Protein AF-A0A9P5XW11-F1 (afdb_monomer)

Sequence (242 aa):
MSNNADHPMTPPPTEGASPSNLKQKRPQEEPKKNSTSGTKKKKARVSKIQQPKKQKRPSDWHLRKVEVPDGAKETKLALELHIRVLWRLSNQNAIPPKVTNDVKAPFARTVAILGLEHWAPDILSTDPDSSYNLLHEHIALTTFEQVSGAFAYSHMGINLSFIHDFSLLRKFYRSFVYAYIYVYMDHTDIICLEYHWHAPCVLMTPPLPLLQIVEFLLADTLHVDRCRVLAGSYRLPDSLRR

Mean predicted aligned error: 16.48 Å

Organism: NCBI:txid64659

Foldseek 3Di:
DDDDDDDDDDDDDDDDDDDDDDDDDDDDDDDDDDDDDDDDDPDDPDDPPPDPDPQDALVNLADDPVLQDPQQVLVLVLLLVLVCVLQVPPDPLRAHDADDVVNVVCCVVCLLPPADPGLGAHLVDSCCPDPRNVVSLVVSLVLSLVCVVVVVSVVSVHDNVCSPVSVSSSSSVSNCSNNPSVVSVVPPPPDDDDDDPDDDDPDDDDPPPPNVSSVVVSVVVSVVVNVVVVVVPDPPPPVPVD

pLDDT: mean 71.3, std 20.38, range [34.5, 97.81]

Radius of gyration: 28.11 Å; Cα contacts (8 Å, |Δi|>4): 130; chains: 1; bounding box: 64×71×100 Å

Structure (mmCIF, N/CA/C/O backbone):
data_AF-A0A9P5XW11-F1
#
_entry.id   AF-A0A9P5XW11-F1
#
loop_
_atom_site.group_PDB
_atom_site.id
_atom_site.type_symbol
_atom_site.label_atom_id
_atom_site.label_alt_id
_atom_site.label_comp_id
_atom_site.label_asym_id
_atom_site.label_entity_id
_atom_site.label_seq_id
_atom_site.pdbx_PDB_ins_code
_atom_site.Cartn_x
_atom_site.Cartn_y
_atom_site.Cartn_z
_atom_site.occupancy
_atom_site.B_iso_or_equiv
_atom_site.auth_seq_id
_atom_site.auth_comp_id
_atom_site.auth_asym_id
_atom_site.auth_atom_id
_atom_site.pdbx_PDB_model_num
ATOM 1 N N . MET A 1 1 ? -5.222 -7.867 67.252 1.00 52.41 1 MET A N 1
ATOM 2 C CA . MET A 1 1 ? -4.200 -6.923 67.751 1.00 52.41 1 MET A CA 1
ATOM 3 C C . MET A 1 1 ? -3.120 -6.796 66.692 1.00 52.41 1 MET A C 1
ATOM 5 O O . MET A 1 1 ? -2.834 -7.794 66.047 1.00 52.41 1 MET A O 1
ATOM 9 N N . SER A 1 2 ? -2.571 -5.589 66.556 1.00 51.00 2 SER A N 1
ATOM 10 C CA . SER A 1 2 ? -1.539 -5.142 65.604 1.00 51.00 2 SER A CA 1
ATOM 11 C C . SER A 1 2 ? -2.063 -4.531 64.303 1.00 51.00 2 SER A C 1
ATOM 13 O O . SER A 1 2 ? -2.276 -5.184 63.287 1.00 51.00 2 SER A O 1
ATOM 15 N N . ASN A 1 3 ? -2.257 -3.219 64.434 1.00 55.59 3 ASN A N 1
ATOM 16 C CA . ASN A 1 3 ? -2.455 -2.199 63.416 1.00 55.59 3 ASN A CA 1
ATOM 17 C C . ASN A 1 3 ? -1.202 -2.060 62.538 1.00 55.59 3 ASN A C 1
ATOM 19 O O . ASN A 1 3 ? -0.094 -2.183 63.057 1.00 55.59 3 ASN A O 1
ATOM 23 N N . ASN A 1 4 ? -1.359 -1.672 61.273 1.00 57.56 4 ASN A N 1
ATOM 24 C CA . ASN A 1 4 ? -0.344 -0.855 60.613 1.00 57.56 4 ASN A CA 1
ATOM 25 C C . ASN A 1 4 ? -1.000 0.166 59.688 1.00 57.56 4 ASN A C 1
ATOM 27 O O . ASN A 1 4 ? -1.963 -0.134 58.988 1.00 57.56 4 ASN A O 1
ATOM 31 N N . ALA A 1 5 ? -0.503 1.388 59.829 1.00 59.78 5 ALA A N 1
ATOM 32 C CA . ALA A 1 5 ? -1.166 2.632 59.510 1.00 59.78 5 ALA A CA 1
ATOM 33 C C . ALA A 1 5 ? -0.912 3.102 58.075 1.00 59.78 5 ALA A C 1
ATOM 35 O O . ALA A 1 5 ? 0.175 2.930 57.523 1.00 59.78 5 ALA A O 1
ATOM 36 N N . ASP A 1 6 ? -1.938 3.762 57.545 1.00 55.62 6 ASP A N 1
ATOM 37 C CA . ASP A 1 6 ? -1.916 4.640 56.385 1.00 55.62 6 ASP A CA 1
ATOM 38 C C . ASP A 1 6 ? -0.907 5.786 56.545 1.00 55.62 6 ASP A C 1
ATOM 40 O O . ASP A 1 6 ? -0.877 6.474 57.567 1.00 55.62 6 ASP A O 1
ATOM 44 N N . HIS A 1 7 ? -0.151 6.061 55.481 1.00 71.38 7 HIS A N 1
ATOM 45 C CA . HIS A 1 7 ? 0.546 7.332 55.293 1.00 71.38 7 HIS A CA 1
ATOM 46 C C . HIS A 1 7 ? 0.063 7.997 53.994 1.00 71.38 7 HIS A C 1
ATOM 48 O O . HIS A 1 7 ? 0.228 7.414 52.920 1.00 71.38 7 HIS A O 1
ATOM 54 N N . PRO A 1 8 ? -0.499 9.219 54.053 1.00 67.25 8 PRO A N 1
ATOM 55 C CA . PRO A 1 8 ? -0.838 9.988 52.865 1.00 67.25 8 PRO A CA 1
ATOM 56 C C . PRO A 1 8 ? 0.397 10.732 52.335 1.00 67.25 8 PRO A C 1
ATOM 58 O O . PRO A 1 8 ? 1.057 11.467 53.068 1.00 67.25 8 PRO A O 1
ATOM 61 N N . MET A 1 9 ? 0.692 10.566 51.044 1.00 72.44 9 MET A N 1
ATOM 62 C CA . MET A 1 9 ? 1.655 11.403 50.322 1.00 72.44 9 MET A CA 1
ATOM 63 C C . MET A 1 9 ? 0.970 12.674 49.813 1.00 72.44 9 MET A C 1
ATOM 65 O O . MET A 1 9 ? 0.054 12.621 48.993 1.00 72.44 9 MET A O 1
ATOM 69 N N . THR A 1 10 ? 1.448 13.821 50.279 1.00 70.75 10 THR A N 1
ATOM 70 C CA . THR A 1 10 ? 1.195 15.140 49.695 1.00 70.75 10 THR A CA 1
ATOM 71 C C . THR A 1 10 ? 2.114 15.379 48.490 1.00 70.75 10 THR A C 1
ATOM 73 O O . THR A 1 10 ? 3.314 15.116 48.581 1.00 70.75 10 THR A O 1
ATOM 76 N N . PRO A 1 11 ? 1.605 15.919 47.367 1.00 78.44 11 PRO A N 1
ATOM 77 C CA . PRO A 1 11 ? 2.452 16.412 46.286 1.00 78.44 11 PRO A CA 1
ATOM 78 C C . PRO A 1 11 ? 2.899 17.876 46.514 1.00 78.44 11 PRO A C 1
ATOM 80 O O . PRO A 1 11 ? 2.166 18.657 47.128 1.00 78.44 11 PRO A O 1
ATOM 83 N N . PRO A 1 12 ? 4.087 18.267 46.009 1.00 72.19 12 PRO A N 1
ATOM 84 C CA . PRO A 1 12 ? 4.623 19.624 46.122 1.00 72.19 12 PRO A CA 1
ATOM 85 C C . PRO A 1 12 ? 3.996 20.603 45.106 1.00 72.19 12 PRO A C 1
ATOM 87 O O . PRO A 1 12 ? 3.556 20.179 44.034 1.00 72.19 12 PRO A O 1
ATOM 90 N N . PRO A 1 13 ? 3.996 21.922 45.391 1.00 65.69 13 PRO A N 1
ATOM 91 C CA . PRO A 1 13 ? 3.578 22.945 44.443 1.00 65.69 13 PRO A CA 1
ATOM 92 C C . PRO A 1 13 ? 4.740 23.295 43.504 1.00 65.69 13 PRO A C 1
ATOM 94 O O . PRO A 1 13 ? 5.883 23.442 43.937 1.00 65.69 13 PRO A O 1
ATOM 97 N N . THR A 1 14 ? 4.469 23.458 42.210 1.00 64.06 14 THR A N 1
ATOM 98 C CA . THR A 1 14 ? 5.432 24.064 41.281 1.00 64.06 14 THR A CA 1
ATOM 99 C C . THR A 1 14 ? 4.768 25.206 40.531 1.00 64.06 14 THR A C 1
ATOM 101 O O . THR A 1 14 ? 3.807 25.033 39.784 1.00 64.06 14 THR A O 1
ATOM 104 N N . GLU A 1 15 ? 5.304 26.384 40.827 1.00 56.38 15 GLU A N 1
ATOM 105 C CA . GLU A 1 15 ? 5.062 27.688 40.232 1.00 56.38 15 GLU A CA 1
ATOM 106 C C . GLU A 1 15 ? 5.496 27.727 38.760 1.00 56.38 15 GLU A C 1
ATOM 108 O O . GLU A 1 15 ? 6.415 27.020 38.348 1.00 56.38 15 GLU A O 1
ATOM 113 N N . GLY A 1 16 ? 4.882 28.608 37.966 1.00 47.97 16 GLY A N 1
ATOM 114 C CA . GLY A 1 16 ? 5.364 28.878 36.611 1.00 47.97 16 GLY A CA 1
ATOM 115 C C . GLY A 1 16 ? 4.401 29.663 35.732 1.00 47.97 16 GLY A C 1
ATOM 116 O O . GLY A 1 16 ? 4.082 29.234 34.628 1.00 47.97 16 GLY A O 1
ATOM 117 N N . ALA A 1 17 ? 3.914 30.805 36.216 1.00 48.41 17 ALA A N 1
ATOM 118 C CA . ALA A 1 17 ? 3.169 31.768 35.414 1.00 48.41 17 ALA A CA 1
ATOM 119 C C . ALA A 1 17 ? 4.127 32.705 34.658 1.00 48.41 17 ALA A C 1
ATOM 121 O O . ALA A 1 17 ? 4.964 33.343 35.294 1.00 48.41 17 ALA A O 1
ATOM 122 N N . SER A 1 18 ? 3.976 32.824 33.329 1.00 53.00 18 SER A N 1
ATOM 123 C CA . SER A 1 18 ? 4.279 34.011 32.489 1.00 53.00 18 SER A CA 1
ATOM 124 C C . SER A 1 18 ? 4.227 33.661 30.986 1.00 53.00 18 SER A C 1
ATOM 126 O O . SER A 1 18 ? 4.406 32.502 30.629 1.00 53.00 18 SER A O 1
ATOM 128 N N . PRO A 1 19 ? 4.114 34.636 30.063 1.00 52.78 19 PRO A N 1
ATOM 129 C CA . PRO A 1 19 ? 3.130 35.705 30.029 1.00 52.78 19 PRO A CA 1
ATOM 130 C C . PRO A 1 19 ? 2.400 35.782 28.669 1.00 52.78 19 PRO A C 1
ATOM 132 O O . PRO A 1 19 ? 2.802 35.238 27.641 1.00 52.78 19 PRO A O 1
ATOM 135 N N . SER A 1 20 ? 1.302 36.528 28.715 1.00 49.41 20 SER A N 1
ATOM 136 C CA . SER A 1 20 ? 0.498 37.087 27.630 1.00 49.41 20 SER A CA 1
ATOM 137 C C . SER A 1 20 ? 1.271 37.461 26.361 1.00 49.41 20 SER A C 1
ATOM 139 O O . SER A 1 20 ? 2.139 38.334 26.403 1.00 49.41 20 SER A O 1
ATOM 141 N N . ASN A 1 21 ? 0.866 36.900 25.216 1.00 43.03 21 ASN A N 1
ATOM 142 C CA . ASN A 1 21 ? 1.295 37.388 23.911 1.00 43.03 21 ASN A CA 1
ATOM 143 C C . ASN A 1 21 ? 0.275 38.343 23.290 1.00 43.03 21 ASN A C 1
ATOM 145 O O . ASN A 1 21 ? -0.941 38.144 23.320 1.00 43.03 21 ASN A O 1
ATOM 149 N N . LEU A 1 22 ? 0.843 39.422 22.772 1.00 50.78 22 LEU A N 1
ATOM 150 C CA . LEU A 1 22 ? 0.200 40.658 22.391 1.00 50.78 22 LEU A CA 1
ATOM 151 C C . LEU A 1 22 ? -0.614 40.525 21.104 1.00 50.78 22 LEU A C 1
ATOM 153 O O . LEU A 1 22 ? -0.158 40.106 20.045 1.00 50.78 22 LEU A O 1
ATOM 157 N N . LYS A 1 23 ? -1.838 41.009 21.246 1.00 49.25 23 LYS A N 1
ATOM 158 C CA . LYS A 1 23 ? -2.795 41.466 20.247 1.00 49.25 23 LYS A CA 1
ATOM 159 C C . LYS A 1 23 ? -2.113 42.388 19.219 1.00 49.25 23 LYS A C 1
ATOM 161 O O . LYS A 1 23 ? -1.910 43.566 19.500 1.00 49.25 23 LYS A O 1
ATOM 166 N N . GLN A 1 24 ? -1.813 41.889 18.017 1.00 54.16 24 GLN A N 1
ATOM 167 C CA . GLN A 1 24 ? -1.502 42.743 16.866 1.00 54.16 24 GLN A CA 1
ATOM 168 C C . GLN A 1 24 ? -2.667 42.773 15.875 1.00 54.16 24 GLN A C 1
ATOM 170 O O . GLN A 1 24 ? -3.084 41.783 15.282 1.00 54.16 24 GLN A O 1
ATOM 175 N N . LYS A 1 25 ? -3.199 43.987 15.773 1.00 50.03 25 LYS A N 1
ATOM 176 C CA . LYS A 1 25 ? -4.335 44.470 15.001 1.00 50.03 25 LYS A CA 1
ATOM 177 C C . LYS A 1 25 ? -3.810 44.849 13.612 1.00 50.03 25 LYS A C 1
ATOM 179 O O . LYS A 1 25 ? -3.015 45.780 13.518 1.00 50.03 25 LYS A O 1
ATOM 184 N N . ARG A 1 26 ? -4.220 44.153 12.545 1.00 46.72 26 ARG A N 1
ATOM 185 C CA . ARG A 1 26 ? -3.942 44.576 11.159 1.00 46.72 26 ARG A CA 1
ATOM 186 C C . ARG A 1 26 ? -5.227 45.148 10.537 1.00 46.72 26 ARG A C 1
ATOM 188 O O . ARG A 1 26 ? -6.240 44.451 10.577 1.00 46.72 26 ARG A O 1
ATOM 195 N N . PRO A 1 27 ? -5.222 46.396 10.028 1.00 57.06 27 PRO A N 1
ATOM 196 C CA . PRO A 1 27 ? -6.410 47.038 9.466 1.00 57.06 27 PRO A CA 1
ATOM 197 C C . PRO A 1 27 ? -6.905 46.385 8.175 1.00 57.06 27 PRO A C 1
ATOM 199 O O . PRO A 1 27 ? -6.111 45.930 7.350 1.00 57.06 27 PRO A O 1
ATOM 202 N N . GLN A 1 28 ? -8.229 46.402 8.021 1.00 55.38 28 GLN A N 1
ATOM 203 C CA . GLN A 1 28 ? -8.928 46.239 6.754 1.00 55.38 28 GLN A CA 1
ATOM 204 C C . GLN A 1 28 ? -8.693 47.458 5.858 1.00 55.38 28 GLN A C 1
ATOM 206 O O . GLN A 1 28 ? -8.776 48.588 6.334 1.00 55.38 28 GLN A O 1
ATOM 211 N N . GLU A 1 29 ? -8.512 47.216 4.562 1.00 53.22 29 GLU A N 1
ATOM 212 C CA . GLU A 1 29 ? -8.909 48.156 3.518 1.00 53.22 29 GLU A CA 1
ATOM 213 C C . GLU A 1 29 ? -9.625 47.408 2.388 1.00 53.22 29 GLU A C 1
ATOM 215 O O . GLU A 1 29 ? -9.350 46.247 2.082 1.00 53.22 29 GLU A O 1
ATOM 220 N N . GLU A 1 30 ? -10.614 48.112 1.861 1.00 60.00 30 GLU A N 1
ATOM 221 C CA . GLU A 1 30 ? -11.782 47.673 1.111 1.00 60.00 30 GLU A CA 1
ATOM 222 C C . GLU A 1 30 ? -11.582 47.785 -0.430 1.00 60.00 30 GLU A C 1
ATOM 224 O O . GLU A 1 30 ? -10.483 48.095 -0.896 1.00 60.00 30 GLU A O 1
ATOM 229 N N . PRO A 1 31 ? -12.596 47.468 -1.267 1.00 54.59 31 PRO A N 1
ATOM 230 C CA . PRO A 1 31 ? -12.413 46.876 -2.588 1.00 54.59 31 PRO A CA 1
ATOM 231 C C . PRO A 1 31 ? -12.345 47.901 -3.726 1.00 54.59 31 PRO A C 1
ATOM 233 O O . PRO A 1 31 ? -13.032 48.921 -3.722 1.00 54.59 31 PRO A O 1
ATOM 236 N N . LYS A 1 32 ? -11.633 47.555 -4.807 1.00 48.06 32 LYS A N 1
ATOM 237 C CA . LYS A 1 32 ? -11.803 48.216 -6.110 1.00 48.06 32 LYS A CA 1
ATOM 238 C C . LYS A 1 32 ? -12.349 47.258 -7.162 1.00 48.06 32 LYS A C 1
ATOM 240 O O . LYS A 1 32 ? -11.667 46.368 -7.663 1.00 48.06 32 LYS A O 1
ATOM 245 N N . LYS A 1 33 ? -13.617 47.515 -7.490 1.00 52.38 33 LYS A N 1
ATOM 246 C CA . LYS A 1 33 ? -14.287 47.182 -8.748 1.00 52.38 33 LYS A CA 1
ATOM 247 C C . LYS A 1 33 ? -13.436 47.679 -9.922 1.00 52.38 33 LYS A C 1
ATOM 249 O O . LYS A 1 33 ? -12.956 48.806 -9.871 1.00 52.38 33 LYS A O 1
ATOM 254 N N . ASN A 1 34 ? -13.340 46.894 -10.992 1.00 42.41 34 ASN A N 1
ATOM 255 C CA . ASN A 1 34 ? -13.594 47.424 -12.329 1.00 42.41 34 ASN A CA 1
ATOM 256 C C . ASN A 1 34 ? -13.886 46.311 -13.336 1.00 42.41 34 ASN A C 1
ATOM 258 O O . ASN A 1 34 ? -13.085 45.424 -13.615 1.00 42.41 34 ASN A O 1
ATOM 262 N N . SER A 1 35 ? -15.102 46.412 -13.856 1.00 49.59 35 SER A N 1
ATOM 263 C CA . SER A 1 35 ? -15.656 45.758 -15.025 1.00 49.59 35 SER A CA 1
ATOM 264 C C . SER A 1 35 ? -14.930 46.196 -16.293 1.00 49.59 35 SER A C 1
ATOM 266 O O . SER A 1 35 ? -14.813 47.393 -16.557 1.00 49.59 35 SER A O 1
ATOM 268 N N . THR A 1 36 ? -14.557 45.251 -17.152 1.00 42.97 36 THR A N 1
ATOM 269 C CA . THR A 1 36 ? -14.445 45.535 -18.586 1.00 42.97 36 THR A CA 1
ATOM 270 C C . THR A 1 36 ? -14.876 44.311 -19.383 1.00 42.97 36 THR A C 1
ATOM 272 O O . THR A 1 36 ? -14.244 43.256 -19.372 1.00 42.97 36 THR A O 1
ATOM 275 N N . SER A 1 37 ? -16.018 44.471 -20.040 1.00 50.59 37 SER A N 1
ATOM 276 C CA . SER A 1 37 ? -16.617 43.583 -21.023 1.00 50.59 37 SER A CA 1
ATOM 277 C C . SER A 1 37 ? -15.734 43.522 -22.273 1.00 50.59 37 SER A C 1
ATOM 279 O O . SER A 1 37 ? -15.664 44.464 -23.054 1.00 50.59 37 SER A O 1
ATOM 281 N N . GLY A 1 38 ? -15.051 42.390 -22.454 1.00 45.16 38 GLY A N 1
ATOM 282 C CA . GLY A 1 38 ? -14.213 42.097 -23.615 1.00 45.16 38 GLY A CA 1
ATOM 283 C C . GLY A 1 38 ? -14.803 40.982 -24.478 1.00 45.16 38 GLY A C 1
ATOM 284 O O . GLY A 1 38 ? -14.933 39.836 -24.057 1.00 45.16 38 GLY A O 1
ATOM 285 N N . THR A 1 39 ? -15.155 41.354 -25.699 1.00 48.44 39 THR A N 1
ATOM 286 C CA . THR A 1 39 ? -15.694 40.602 -26.836 1.00 48.44 39 THR A CA 1
ATOM 287 C C . THR A 1 39 ? -15.166 39.163 -26.988 1.00 48.44 39 THR A C 1
ATOM 289 O O . THR A 1 39 ? -13.973 38.924 -27.185 1.00 48.44 39 THR A O 1
ATOM 292 N N . LYS A 1 40 ? -16.082 38.180 -26.979 1.00 48.22 40 LYS A N 1
ATOM 293 C CA . LYS A 1 40 ? -15.802 36.753 -27.225 1.00 48.22 40 LYS A CA 1
ATOM 294 C C . LYS A 1 40 ? -15.407 36.507 -28.692 1.00 48.22 40 LYS A C 1
ATOM 296 O O . LYS A 1 40 ? -16.261 36.236 -29.532 1.00 48.22 40 LYS A O 1
ATOM 301 N N . LYS A 1 41 ? -14.107 36.519 -29.000 1.00 56.84 41 LYS A N 1
ATOM 302 C CA . LYS A 1 41 ? -13.568 35.864 -30.207 1.00 56.84 41 LYS A CA 1
ATOM 303 C C . LYS A 1 41 ? -13.462 34.357 -29.952 1.00 56.84 41 LYS A C 1
ATOM 305 O O . LYS A 1 41 ? -12.694 33.923 -29.095 1.00 56.84 41 LYS A O 1
ATOM 310 N N . LYS A 1 42 ? -14.229 33.559 -30.705 1.00 56.25 42 LYS A N 1
ATOM 311 C CA . LYS A 1 42 ? -14.103 32.093 -30.779 1.00 56.25 42 LYS A CA 1
ATOM 312 C C . LYS A 1 42 ? -12.714 31.739 -31.332 1.00 56.25 42 LYS A C 1
ATOM 314 O O . LYS A 1 42 ? -12.521 31.699 -32.542 1.00 56.25 42 LYS A O 1
ATOM 319 N N . LYS A 1 43 ? -11.735 31.514 -30.449 1.00 58.75 43 LYS A N 1
ATOM 320 C CA . LYS A 1 43 ? -10.453 30.898 -30.817 1.00 58.75 43 LYS A CA 1
ATOM 321 C C . LYS A 1 43 ? -10.675 29.405 -31.043 1.00 58.75 43 LYS A C 1
ATOM 323 O O . LYS A 1 43 ? -11.191 28.714 -30.164 1.00 58.75 43 LYS A O 1
ATOM 328 N N . ALA A 1 44 ? -10.282 28.939 -32.226 1.00 59.19 44 ALA A N 1
ATOM 329 C CA . ALA A 1 44 ? -10.212 27.530 -32.574 1.00 59.19 44 ALA A CA 1
ATOM 330 C C . ALA A 1 44 ? -9.441 26.758 -31.492 1.00 59.19 44 ALA A C 1
ATOM 332 O O . ALA A 1 44 ? -8.392 27.198 -31.011 1.00 59.19 44 ALA A O 1
ATOM 333 N N . ARG A 1 45 ? -10.014 25.629 -31.075 1.00 62.16 45 ARG A N 1
ATOM 334 C CA . ARG A 1 45 ? -9.528 24.772 -29.995 1.00 62.16 45 ARG A CA 1
ATOM 335 C C . ARG A 1 45 ? -8.293 24.019 -30.492 1.00 62.16 45 ARG A C 1
ATOM 337 O O . ARG A 1 45 ? -8.397 22.881 -30.928 1.00 62.16 45 ARG A O 1
ATOM 344 N N . VAL A 1 46 ? -7.136 24.678 -30.450 1.00 64.19 46 VAL A N 1
ATOM 345 C CA . VAL A 1 46 ? -5.834 24.023 -30.617 1.00 64.19 46 VAL A CA 1
ATOM 346 C C . VAL A 1 46 ? -5.726 22.979 -29.510 1.00 64.19 46 VAL A C 1
ATOM 348 O O . VAL A 1 46 ? -5.754 23.310 -28.321 1.00 64.19 46 VAL A O 1
ATOM 351 N N . SER A 1 47 ? -5.694 21.711 -29.908 1.00 64.50 47 SER A N 1
ATOM 352 C CA . SER A 1 47 ? -5.437 20.568 -29.041 1.00 64.50 47 SER A CA 1
ATOM 353 C C . SER A 1 47 ? -4.146 20.831 -28.272 1.00 64.50 47 SER A C 1
ATOM 355 O O . SER A 1 47 ? -3.066 20.858 -28.859 1.00 64.50 47 SER A O 1
ATOM 357 N N . LYS A 1 48 ? -4.270 21.095 -26.964 1.00 64.62 48 LYS A N 1
ATOM 358 C CA . LYS A 1 48 ? -3.130 21.262 -26.060 1.00 64.62 48 LYS A CA 1
ATOM 359 C C . LYS A 1 48 ? -2.279 19.999 -26.152 1.00 64.62 48 LYS A C 1
ATOM 361 O O . LYS A 1 48 ? -2.668 18.961 -25.624 1.00 64.62 48 LYS A O 1
ATOM 366 N N . ILE A 1 49 ? -1.139 20.110 -26.829 1.00 68.25 49 ILE A N 1
ATOM 367 C CA . ILE A 1 49 ? -0.053 19.137 -26.762 1.00 68.25 49 ILE A CA 1
ATOM 368 C C . ILE A 1 49 ? 0.259 18.981 -25.273 1.00 68.25 49 ILE A C 1
ATOM 370 O O . ILE A 1 49 ? 0.583 19.965 -24.601 1.00 68.25 49 ILE A O 1
ATOM 374 N N . GLN A 1 50 ? 0.027 17.782 -24.735 1.00 69.81 50 GLN A N 1
ATOM 375 C CA . GLN A 1 50 ? 0.272 17.496 -23.328 1.00 69.81 50 GLN A CA 1
ATOM 376 C C . GLN A 1 50 ? 1.767 17.677 -23.090 1.00 69.81 50 GLN A C 1
ATOM 378 O O . GLN A 1 50 ? 2.581 16.916 -23.605 1.00 69.81 50 GLN A O 1
ATOM 383 N N . GLN A 1 51 ? 2.129 18.734 -22.364 1.00 68.19 51 GLN A N 1
ATOM 384 C CA . GLN A 1 51 ? 3.506 18.904 -21.933 1.00 68.19 51 GLN A CA 1
ATOM 385 C C . GLN A 1 51 ? 3.907 17.691 -21.082 1.00 68.19 51 GLN A C 1
ATOM 387 O O . GLN A 1 51 ? 3.074 17.206 -20.305 1.00 68.19 51 GLN A O 1
ATOM 392 N N . PRO A 1 52 ? 5.151 17.200 -21.218 1.00 69.94 52 PRO A N 1
ATOM 393 C CA . PRO A 1 52 ? 5.634 16.081 -20.423 1.00 69.94 52 PRO A CA 1
ATOM 394 C C . PRO A 1 52 ? 5.456 16.413 -18.938 1.00 69.94 52 PRO A C 1
ATOM 396 O O . PRO A 1 52 ? 5.890 17.468 -18.465 1.00 69.94 52 PRO A O 1
ATOM 399 N N . LYS A 1 53 ? 4.744 15.544 -18.211 1.00 75.50 53 LYS A N 1
ATOM 400 C CA . LYS A 1 53 ? 4.520 15.712 -16.772 1.00 75.50 53 LYS A CA 1
ATOM 401 C C . LYS A 1 53 ? 5.887 15.733 -16.087 1.00 75.50 53 LYS A C 1
ATOM 403 O O . LYS A 1 53 ? 6.688 14.825 -16.287 1.00 75.50 53 LYS A O 1
ATOM 408 N N . LYS A 1 54 ? 6.162 16.776 -15.298 1.00 76.62 54 LYS A N 1
ATOM 409 C CA . LYS A 1 54 ? 7.383 16.840 -14.483 1.00 76.62 54 LYS A CA 1
ATOM 410 C C . LYS A 1 54 ? 7.408 15.637 -13.536 1.00 76.62 54 LYS A C 1
ATOM 412 O O . LYS A 1 54 ? 6.380 15.322 -12.936 1.00 76.62 54 LYS A O 1
ATOM 417 N N . GLN A 1 55 ? 8.567 14.996 -13.409 1.00 79.69 55 GLN A N 1
ATOM 418 C CA . GLN A 1 55 ? 8.775 13.896 -12.469 1.00 79.69 55 GLN A CA 1
ATOM 419 C C . GLN A 1 55 ? 8.487 14.385 -11.042 1.00 79.69 55 GLN A C 1
ATOM 421 O O . GLN A 1 55 ? 8.994 15.432 -10.630 1.00 79.69 55 GLN A O 1
ATOM 426 N N . LYS A 1 56 ? 7.635 13.655 -10.313 1.00 84.50 56 LYS A N 1
ATOM 427 C CA . LYS A 1 56 ? 7.310 13.954 -8.911 1.00 84.50 56 LYS A CA 1
ATOM 428 C C . LYS A 1 56 ? 8.514 13.625 -8.032 1.00 84.50 56 LYS A C 1
ATOM 430 O O . LYS A 1 56 ? 9.156 12.596 -8.233 1.00 84.50 56 LYS A O 1
ATOM 435 N N . ARG A 1 57 ? 8.812 14.484 -7.062 1.00 85.38 57 ARG A N 1
ATOM 436 C CA . ARG A 1 57 ? 9.872 14.253 -6.071 1.00 85.38 57 ARG A CA 1
ATOM 437 C C . ARG A 1 57 ? 9.326 13.425 -4.901 1.00 85.38 57 ARG A C 1
ATOM 439 O O . ARG A 1 57 ? 8.141 13.543 -4.597 1.00 85.38 57 ARG A O 1
ATOM 446 N N . PRO A 1 58 ? 10.164 12.668 -4.172 1.00 83.00 58 PRO A N 1
ATOM 447 C CA . PRO A 1 58 ? 9.741 11.970 -2.949 1.00 83.00 58 PRO A CA 1
ATOM 448 C C . PRO A 1 58 ? 9.085 12.901 -1.912 1.00 83.00 58 PRO A C 1
ATOM 450 O O . PRO A 1 58 ? 8.133 12.529 -1.226 1.00 83.00 58 PRO A O 1
ATOM 453 N N . SER A 1 59 ? 9.534 14.159 -1.841 1.00 86.00 59 SER A N 1
ATOM 454 C CA . SER A 1 59 ? 8.928 15.207 -1.008 1.00 86.00 59 SER A CA 1
ATOM 455 C C . SER A 1 59 ? 7.448 15.451 -1.314 1.00 86.00 59 SER A C 1
ATOM 457 O O . SER A 1 59 ? 6.683 15.746 -0.402 1.00 86.00 59 SER A O 1
ATOM 459 N N . ASP A 1 60 ? 7.032 15.289 -2.572 1.00 89.69 60 ASP A N 1
ATOM 460 C CA . ASP A 1 60 ? 5.664 15.573 -3.027 1.00 89.69 60 ASP A CA 1
ATOM 461 C C . ASP A 1 60 ? 4.653 14.541 -2.505 1.00 89.69 60 ASP A C 1
ATOM 463 O O . ASP A 1 60 ? 3.445 14.771 -2.549 1.00 89.69 60 ASP A O 1
ATOM 467 N N . TRP A 1 61 ? 5.148 13.408 -2.001 1.00 90.38 61 TRP A N 1
ATOM 468 C CA . TRP A 1 61 ? 4.348 12.329 -1.428 1.00 90.38 61 TRP A CA 1
ATOM 469 C C . TRP A 1 61 ? 4.243 12.394 0.098 1.00 90.38 61 TRP A C 1
ATOM 471 O O . TRP A 1 61 ? 3.503 11.608 0.688 1.00 90.38 61 TRP A O 1
ATOM 481 N N . HIS A 1 62 ? 4.952 13.312 0.759 1.00 91.81 62 HIS A N 1
ATOM 482 C CA . HIS A 1 62 ? 4.871 13.451 2.210 1.00 91.81 62 HIS A CA 1
ATOM 483 C C . HIS A 1 62 ? 3.517 14.023 2.627 1.00 91.81 62 HIS A C 1
ATOM 485 O O . HIS A 1 62 ? 3.146 15.136 2.254 1.00 91.81 62 HIS A O 1
ATOM 491 N N . LEU A 1 63 ? 2.803 13.273 3.462 1.00 93.19 63 LEU A N 1
ATOM 492 C CA . LEU A 1 63 ? 1.581 13.755 4.089 1.00 93.19 63 LEU A CA 1
ATOM 493 C C . LEU A 1 63 ? 1.874 14.849 5.108 1.00 93.19 63 LEU A C 1
ATOM 495 O O . LEU A 1 63 ? 2.719 14.695 5.995 1.00 93.19 63 LEU A O 1
ATOM 499 N N . ARG A 1 64 ? 1.114 15.940 5.030 1.00 92.12 64 ARG A N 1
ATOM 500 C CA . ARG A 1 64 ? 1.146 16.982 6.060 1.00 92.12 64 ARG A CA 1
ATOM 501 C C . ARG A 1 64 ? 0.379 16.505 7.289 1.00 92.12 64 ARG A C 1
ATOM 503 O O . ARG A 1 64 ? -0.609 15.788 7.171 1.00 92.12 64 ARG A O 1
ATOM 510 N N . LYS A 1 65 ? 0.779 16.963 8.481 1.00 90.38 65 LYS A N 1
ATOM 511 C CA . LYS A 1 65 ? 0.095 16.599 9.740 1.00 90.38 65 LYS A CA 1
ATOM 512 C C . LYS A 1 65 ? -1.408 16.901 9.705 1.00 90.38 65 LYS A C 1
ATOM 514 O O . LYS A 1 65 ? -2.190 16.108 10.196 1.00 90.38 65 LYS A O 1
ATOM 519 N N . VAL A 1 66 ? -1.797 18.003 9.060 1.00 94.19 66 VAL A N 1
ATOM 520 C CA . VAL A 1 66 ? -3.201 18.431 8.909 1.00 94.19 66 VAL A CA 1
ATOM 521 C C . VAL A 1 66 ? -4.019 17.577 7.932 1.00 94.19 66 VAL A C 1
ATOM 523 O O . VAL A 1 66 ? -5.232 17.721 7.866 1.00 94.19 66 VAL A O 1
ATOM 526 N N . GLU A 1 67 ? -3.370 16.730 7.130 1.00 93.31 67 GLU A N 1
ATOM 527 C CA . GLU A 1 67 ? -4.039 15.866 6.148 1.00 93.31 67 GLU A CA 1
ATOM 528 C C . GLU A 1 67 ? -4.383 14.488 6.713 1.00 93.31 67 GLU A C 1
ATOM 530 O O . GLU A 1 67 ? -5.096 13.734 6.052 1.00 93.31 67 GLU A O 1
ATOM 535 N N . VAL A 1 68 ? -3.872 14.154 7.902 1.00 96.12 68 VAL A N 1
ATOM 536 C CA . VAL A 1 68 ? -4.197 12.921 8.620 1.00 96.12 68 VAL A CA 1
ATOM 537 C C . VAL A 1 68 ? -5.303 13.255 9.624 1.00 96.12 68 VAL A C 1
ATOM 539 O O . VAL A 1 68 ? -5.027 13.995 10.567 1.00 96.12 68 VAL A O 1
ATOM 542 N N . PRO A 1 69 ? -6.539 12.759 9.435 1.00 97.31 69 PRO A N 1
ATOM 543 C CA . PRO A 1 69 ? -7.620 12.990 10.385 1.00 97.31 69 PRO A CA 1
ATOM 544 C C . PRO A 1 69 ? -7.287 12.447 11.777 1.00 97.31 69 PRO A C 1
ATOM 546 O O . PRO A 1 69 ? -6.581 11.439 11.912 1.00 97.31 69 PRO A O 1
ATOM 549 N N . ASP A 1 70 ? -7.846 13.078 12.808 1.00 95.31 70 ASP A N 1
ATOM 550 C CA . ASP A 1 70 ? -7.743 12.572 14.174 1.00 95.31 70 ASP A CA 1
ATOM 551 C C . ASP A 1 70 ? -8.353 11.162 14.262 1.00 95.31 70 ASP A C 1
ATOM 553 O O . ASP A 1 70 ? -9.419 10.882 13.711 1.00 95.31 70 ASP A O 1
ATOM 557 N N . GLY A 1 71 ? -7.637 10.242 14.913 1.00 95.12 71 GLY A N 1
ATOM 558 C CA . GLY A 1 71 ? -8.016 8.826 15.007 1.00 95.12 71 GLY A CA 1
ATOM 559 C C . GLY A 1 71 ? -7.726 7.977 13.761 1.00 95.12 71 GLY A C 1
ATOM 560 O O . GLY A 1 71 ? -8.013 6.783 13.768 1.00 95.12 71 GLY A O 1
ATOM 561 N N . ALA A 1 72 ? -7.156 8.545 12.689 1.00 97.19 72 ALA A N 1
ATOM 562 C CA . ALA A 1 72 ? -6.711 7.775 11.518 1.00 97.19 72 ALA A CA 1
ATOM 563 C C . ALA A 1 72 ? -5.252 7.293 11.631 1.00 97.19 72 ALA A C 1
ATOM 565 O O . ALA A 1 72 ? -4.749 6.606 10.739 1.00 97.19 72 ALA A O 1
ATOM 566 N N . LYS A 1 73 ? -4.548 7.667 12.707 1.00 96.62 73 LYS A N 1
ATOM 567 C CA . LYS A 1 73 ? -3.126 7.362 12.909 1.00 96.62 73 LYS A CA 1
ATOM 568 C C . LYS A 1 73 ? -2.888 5.857 13.030 1.00 96.62 73 LYS A C 1
ATOM 570 O O . LYS A 1 73 ? -1.981 5.330 12.393 1.00 96.62 73 LYS A O 1
ATOM 575 N N . GLU A 1 74 ? -3.719 5.172 13.799 1.00 97.62 74 GLU A N 1
ATOM 576 C CA . GLU A 1 74 ? -3.670 3.729 14.019 1.00 97.62 74 GLU A CA 1
ATOM 577 C C . GLU A 1 74 ? -3.986 2.984 12.716 1.00 97.62 74 GLU A C 1
ATOM 579 O O . GLU A 1 74 ? -3.261 2.065 12.339 1.00 97.62 74 GLU A O 1
ATOM 584 N N . THR A 1 75 ? -4.990 3.445 11.960 1.00 97.62 75 THR A N 1
ATOM 585 C CA . THR A 1 75 ? -5.325 2.916 10.625 1.00 97.62 75 THR A CA 1
ATOM 586 C C . THR A 1 75 ? -4.158 3.083 9.649 1.00 97.62 75 THR A C 1
ATOM 588 O O . THR A 1 75 ? -3.834 2.153 8.911 1.00 97.62 75 THR A O 1
ATOM 591 N N . LYS A 1 76 ? -3.480 4.239 9.664 1.00 97.25 76 LYS A N 1
ATOM 592 C CA . LYS A 1 76 ? -2.276 4.468 8.856 1.00 97.25 76 LYS A CA 1
ATOM 593 C C . LYS A 1 76 ? -1.177 3.463 9.210 1.00 97.25 76 LYS A C 1
ATOM 595 O O . LYS A 1 76 ? -0.644 2.825 8.310 1.00 97.25 76 LYS A O 1
ATOM 600 N N . LEU A 1 77 ? -0.863 3.299 10.496 1.00 95.88 77 LEU A N 1
ATOM 601 C CA . LEU A 1 77 ? 0.163 2.351 10.952 1.00 95.88 77 LEU A CA 1
ATOM 602 C C . LEU A 1 77 ? -0.182 0.904 10.575 1.00 95.88 77 LEU A C 1
ATOM 604 O O . LEU A 1 77 ? 0.698 0.152 10.160 1.00 95.88 77 LEU A O 1
ATOM 608 N N . ALA A 1 78 ? -1.456 0.520 10.676 1.00 97.31 78 ALA A N 1
ATOM 609 C CA . ALA A 1 78 ? -1.914 -0.802 10.263 1.00 97.31 78 ALA A CA 1
ATOM 610 C C . ALA A 1 78 ? -1.760 -1.022 8.752 1.00 97.31 78 ALA A C 1
ATOM 612 O O . ALA A 1 78 ? -1.314 -2.091 8.339 1.00 97.31 78 ALA A O 1
ATOM 613 N N . LEU A 1 79 ? -2.054 -0.012 7.926 1.00 97.44 79 LEU A N 1
ATOM 614 C CA . LEU A 1 79 ? -1.825 -0.091 6.482 1.00 97.44 79 LEU A CA 1
ATOM 615 C C . LEU A 1 79 ? -0.328 -0.205 6.154 1.00 97.44 79 LEU A C 1
ATOM 617 O O . LEU A 1 79 ? 0.052 -1.007 5.305 1.00 97.44 79 LEU A O 1
ATOM 621 N N . GLU A 1 80 ? 0.537 0.553 6.831 1.00 95.44 80 GLU A N 1
ATOM 622 C CA . GLU A 1 80 ? 1.994 0.450 6.652 1.00 95.44 80 GLU A CA 1
ATOM 623 C C . GLU A 1 80 ? 2.510 -0.952 7.013 1.00 95.44 80 GLU A C 1
ATOM 625 O O . GLU A 1 80 ? 3.305 -1.533 6.269 1.00 95.44 80 GLU A O 1
ATOM 630 N N . LEU A 1 81 ? 2.020 -1.531 8.115 1.00 93.94 81 LEU A N 1
ATOM 631 C CA . LEU A 1 81 ? 2.307 -2.915 8.494 1.00 93.94 81 LEU A CA 1
ATOM 632 C C . LEU A 1 81 ? 1.804 -3.901 7.430 1.00 93.94 81 LEU A C 1
ATOM 634 O O . LEU A 1 81 ? 2.546 -4.798 7.036 1.00 93.94 81 LEU A O 1
ATOM 638 N N . HIS A 1 82 ? 0.581 -3.718 6.930 1.00 94.62 82 HIS A N 1
ATOM 639 C CA . HIS A 1 82 ? -0.002 -4.560 5.885 1.00 94.62 82 HIS A CA 1
ATOM 640 C C . HIS A 1 82 ? 0.851 -4.563 4.611 1.00 94.62 82 HIS A C 1
ATOM 642 O O . HIS A 1 82 ? 1.177 -5.626 4.088 1.00 94.62 82 HIS A O 1
ATOM 648 N N . ILE A 1 83 ? 1.295 -3.389 4.155 1.00 93.75 83 ILE A N 1
ATOM 649 C CA . ILE A 1 83 ? 2.167 -3.258 2.980 1.00 93.75 83 ILE A CA 1
ATOM 650 C C . ILE A 1 83 ? 3.496 -3.999 3.193 1.00 93.75 83 ILE A C 1
ATOM 652 O O . ILE A 1 83 ? 3.977 -4.670 2.282 1.00 93.75 83 ILE A O 1
ATOM 656 N N . ARG A 1 84 ? 4.083 -3.938 4.396 1.00 90.25 84 ARG A N 1
ATOM 657 C CA . ARG A 1 84 ? 5.308 -4.698 4.714 1.00 90.25 84 ARG A CA 1
ATOM 658 C C . ARG A 1 84 ? 5.087 -6.207 4.659 1.00 90.25 84 ARG A C 1
ATOM 660 O O . ARG A 1 84 ? 5.951 -6.918 4.152 1.00 90.25 84 ARG A O 1
ATOM 667 N N . VAL A 1 85 ? 3.937 -6.681 5.141 1.00 89.62 85 VAL A N 1
ATOM 668 C CA . VAL A 1 85 ? 3.551 -8.098 5.065 1.00 89.62 85 VAL A CA 1
ATOM 669 C C . VAL A 1 85 ? 3.389 -8.539 3.610 1.00 89.62 85 VAL A C 1
ATOM 671 O O . VAL A 1 85 ? 3.942 -9.572 3.240 1.00 89.62 85 VAL A O 1
ATOM 674 N N . LEU A 1 86 ? 2.720 -7.742 2.767 1.00 88.81 86 LEU A N 1
ATOM 675 C CA . LEU A 1 86 ? 2.592 -8.025 1.328 1.00 88.81 86 LEU A CA 1
ATOM 676 C C . LEU A 1 86 ? 3.954 -8.124 0.639 1.00 88.81 86 LEU A C 1
ATOM 678 O O . LEU A 1 86 ? 4.165 -8.978 -0.218 1.00 88.81 86 LEU A O 1
ATOM 682 N N . TRP A 1 87 ? 4.899 -7.290 1.063 1.00 87.00 87 TRP A N 1
ATOM 683 C CA . TRP A 1 87 ? 6.267 -7.296 0.557 1.00 87.00 87 TRP A CA 1
ATOM 684 C C . TRP A 1 87 ? 7.152 -8.383 1.196 1.00 87.00 87 TRP A C 1
ATOM 686 O O . TRP A 1 87 ? 8.324 -8.515 0.852 1.00 87.00 87 TRP A O 1
ATOM 696 N N . ARG A 1 88 ? 6.615 -9.180 2.131 1.00 86.94 88 ARG A N 1
ATOM 697 C CA . ARG A 1 88 ? 7.348 -10.204 2.898 1.00 86.94 88 ARG A CA 1
ATOM 698 C C . ARG A 1 88 ? 8.601 -9.654 3.597 1.00 86.94 88 ARG A C 1
ATOM 700 O O . ARG A 1 88 ? 9.598 -10.356 3.758 1.00 86.94 88 ARG A O 1
ATOM 707 N N . LEU A 1 89 ? 8.555 -8.395 4.031 1.00 83.50 89 LEU A N 1
ATOM 708 C CA . LEU A 1 89 ? 9.655 -7.749 4.743 1.00 83.50 89 LEU A CA 1
ATOM 709 C C . LEU A 1 89 ? 9.615 -8.165 6.216 1.00 83.50 89 LEU A C 1
ATOM 711 O O . LEU A 1 89 ? 8.785 -7.687 6.986 1.00 83.50 89 LEU A O 1
ATOM 715 N N . SER A 1 90 ? 10.520 -9.064 6.606 1.00 77.56 90 SER A N 1
ATOM 716 C CA . SER A 1 90 ? 10.602 -9.605 7.971 1.00 77.56 90 SER A CA 1
ATOM 717 C C . SER A 1 90 ? 11.037 -8.574 9.016 1.00 77.56 90 SER A C 1
ATOM 719 O O . SER A 1 90 ? 10.701 -8.713 10.188 1.00 77.56 90 SER A O 1
ATOM 721 N N . ASN A 1 91 ? 11.752 -7.524 8.599 1.00 79.25 91 ASN A N 1
ATOM 722 C CA . ASN A 1 91 ? 12.301 -6.496 9.480 1.00 79.25 91 ASN A CA 1
ATOM 723 C C . ASN A 1 91 ? 11.893 -5.092 9.022 1.00 79.25 91 ASN A C 1
ATOM 725 O O . ASN A 1 91 ? 11.742 -4.832 7.831 1.00 79.25 91 ASN A O 1
ATOM 729 N N . GLN A 1 92 ? 11.804 -4.146 9.963 1.00 75.44 92 GLN A N 1
ATOM 730 C CA . GLN A 1 92 ? 11.462 -2.744 9.675 1.00 75.44 92 GLN A CA 1
ATOM 731 C C . GLN A 1 92 ? 12.428 -2.053 8.704 1.00 75.44 92 GLN A C 1
ATOM 733 O O . GLN A 1 92 ? 12.020 -1.137 7.995 1.00 75.44 92 GLN A O 1
ATOM 738 N N . ASN A 1 93 ? 13.681 -2.505 8.680 1.00 76.31 93 ASN A N 1
ATOM 739 C CA . ASN A 1 93 ? 14.738 -1.963 7.831 1.00 76.31 93 ASN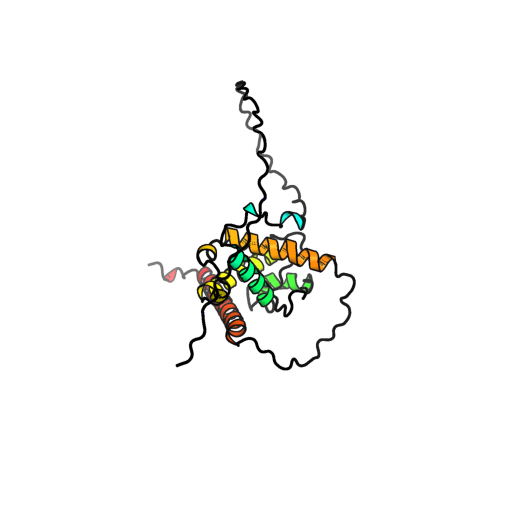 A CA 1
ATOM 740 C C . ASN A 1 93 ? 14.969 -2.805 6.570 1.00 76.31 93 ASN A C 1
ATOM 742 O O . ASN A 1 93 ? 15.906 -2.526 5.828 1.00 76.31 93 ASN A O 1
ATOM 746 N N . ALA A 1 94 ? 14.182 -3.864 6.352 1.00 78.50 94 ALA A N 1
ATOM 747 C CA . ALA A 1 94 ? 14.312 -4.664 5.147 1.00 78.50 94 ALA A CA 1
ATOM 748 C C . ALA A 1 94 ? 13.887 -3.819 3.943 1.00 78.50 94 ALA A C 1
ATOM 750 O O . ALA A 1 94 ? 12.868 -3.125 3.977 1.00 78.50 94 ALA A O 1
ATOM 751 N N . ILE A 1 95 ? 14.697 -3.876 2.893 1.00 77.75 95 ILE A N 1
ATOM 752 C CA . ILE A 1 95 ? 14.525 -3.041 1.715 1.00 77.75 95 ILE A CA 1
ATOM 753 C C . ILE A 1 95 ? 13.992 -3.909 0.577 1.00 77.75 95 ILE A C 1
ATOM 755 O O . ILE A 1 95 ? 14.530 -4.990 0.328 1.00 77.75 95 ILE A O 1
ATOM 759 N N . PRO A 1 96 ? 12.944 -3.456 -0.119 1.00 81.75 96 PRO A N 1
ATOM 760 C CA . PRO A 1 96 ? 12.476 -4.102 -1.328 1.00 81.75 96 PRO A CA 1
ATOM 761 C C . PRO A 1 96 ? 13.543 -4.364 -2.393 1.00 81.75 96 PRO A C 1
ATOM 763 O O . PRO A 1 96 ? 14.358 -3.483 -2.667 1.00 81.75 96 PRO A O 1
ATOM 766 N N . PRO A 1 97 ? 13.495 -5.509 -3.094 1.00 81.19 97 PRO A N 1
ATOM 767 C CA . PRO A 1 97 ? 14.280 -5.687 -4.305 1.00 81.19 97 PRO A CA 1
ATOM 768 C C . PRO A 1 97 ? 13.791 -4.743 -5.415 1.00 81.19 97 PRO A C 1
ATOM 770 O O . PRO A 1 97 ? 12.591 -4.500 -5.578 1.00 81.19 97 PRO A O 1
ATOM 773 N N . LYS A 1 98 ? 14.728 -4.232 -6.220 1.00 84.31 98 LYS A N 1
ATOM 774 C CA . LYS A 1 98 ? 14.426 -3.382 -7.377 1.00 84.31 98 LYS A CA 1
ATOM 775 C C . LYS A 1 98 ? 13.709 -4.181 -8.468 1.00 84.31 98 LYS A C 1
ATOM 777 O O . LYS A 1 98 ? 14.189 -5.224 -8.902 1.00 84.31 98 LYS A O 1
ATOM 782 N N . VAL A 1 99 ? 12.598 -3.644 -8.969 1.00 85.12 99 VAL A N 1
ATOM 783 C CA . VAL A 1 99 ? 11.828 -4.260 -10.059 1.00 85.12 99 VAL A CA 1
ATOM 784 C C . VAL A 1 99 ? 12.542 -4.042 -11.399 1.00 85.12 99 VAL A C 1
ATOM 786 O O . VAL A 1 99 ? 12.685 -2.905 -11.860 1.00 85.12 99 VAL A O 1
ATOM 789 N N . THR A 1 100 ? 12.976 -5.124 -12.047 1.00 84.19 100 THR A N 1
ATOM 790 C CA . THR A 1 100 ? 13.601 -5.088 -13.381 1.00 84.19 100 THR A CA 1
ATOM 791 C C . THR A 1 100 ? 12.548 -5.002 -14.493 1.00 84.19 100 THR A C 1
ATOM 793 O O . THR A 1 100 ? 11.377 -5.334 -14.301 1.00 84.19 100 THR A O 1
ATOM 796 N N . ASN A 1 101 ? 12.941 -4.540 -15.685 1.00 81.06 101 ASN A N 1
ATOM 797 C CA . ASN A 1 101 ? 12.011 -4.422 -16.818 1.00 81.06 101 ASN A CA 1
ATOM 798 C C . ASN A 1 101 ? 11.500 -5.784 -17.314 1.00 81.06 101 ASN A C 1
ATOM 800 O O . ASN A 1 101 ? 10.370 -5.864 -17.797 1.00 81.06 101 ASN A O 1
ATOM 804 N N . ASP A 1 102 ? 12.282 -6.847 -17.120 1.00 79.69 102 ASP A N 1
ATOM 805 C CA . ASP A 1 102 ? 11.909 -8.217 -17.486 1.00 79.69 102 ASP A CA 1
ATOM 806 C C . ASP A 1 102 ? 10.719 -8.736 -16.674 1.00 79.69 102 ASP A C 1
ATOM 808 O O . ASP A 1 102 ? 9.974 -9.578 -17.159 1.00 79.69 102 ASP A O 1
ATOM 812 N N . VAL A 1 103 ? 10.492 -8.198 -15.469 1.00 75.25 103 VAL A N 1
ATOM 813 C CA . VAL A 1 103 ? 9.310 -8.500 -14.644 1.00 75.25 103 VAL A CA 1
ATOM 814 C C . VAL A 1 103 ? 8.103 -7.665 -15.085 1.00 75.25 103 VAL A C 1
ATOM 816 O O . VAL A 1 103 ? 6.968 -8.143 -15.080 1.00 75.25 103 VAL 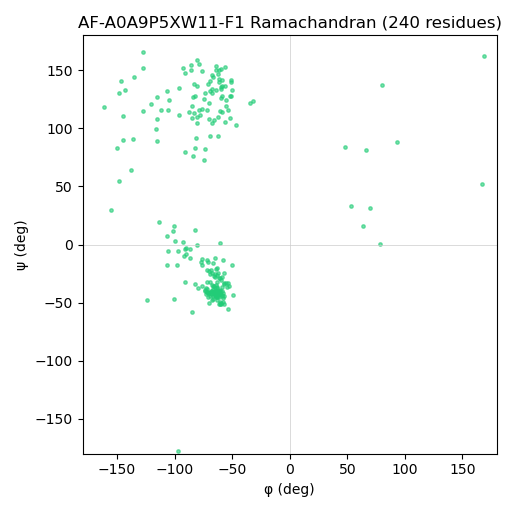A O 1
ATOM 819 N N . LYS A 1 104 ? 8.330 -6.423 -15.531 1.00 74.94 104 LYS A N 1
ATOM 820 C CA . LYS A 1 104 ? 7.265 -5.496 -15.956 1.00 74.94 104 LYS A CA 1
ATOM 821 C C . LYS A 1 104 ? 6.640 -5.886 -17.297 1.00 74.94 104 LYS A C 1
ATOM 823 O O . LYS A 1 104 ? 5.435 -5.731 -17.472 1.00 74.94 104 LYS A O 1
ATOM 828 N N . ALA A 1 105 ? 7.434 -6.382 -18.246 1.00 68.88 105 ALA A N 1
ATOM 829 C CA . ALA A 1 105 ? 6.970 -6.735 -19.591 1.00 68.88 105 ALA A CA 1
ATOM 830 C C . ALA A 1 105 ? 5.926 -7.881 -19.628 1.00 68.88 105 ALA A C 1
ATOM 832 O O . ALA A 1 105 ? 4.884 -7.708 -20.268 1.00 68.88 105 ALA A O 1
ATOM 833 N N . PRO A 1 106 ? 6.123 -9.026 -18.943 1.00 65.00 106 PRO A N 1
ATOM 834 C CA . PRO A 1 106 ? 5.129 -10.096 -18.891 1.00 65.00 106 PRO A CA 1
ATOM 835 C C . PRO A 1 106 ? 3.961 -9.773 -17.955 1.00 65.00 106 PRO A C 1
ATOM 837 O O . PRO A 1 106 ? 2.901 -10.374 -18.104 1.00 65.00 106 PRO A O 1
ATOM 840 N N . PHE A 1 107 ? 4.101 -8.802 -17.047 1.00 64.69 107 PHE A N 1
ATOM 841 C CA . PHE A 1 107 ? 3.081 -8.437 -16.060 1.00 64.69 107 PHE A CA 1
ATOM 842 C C . PHE A 1 107 ? 1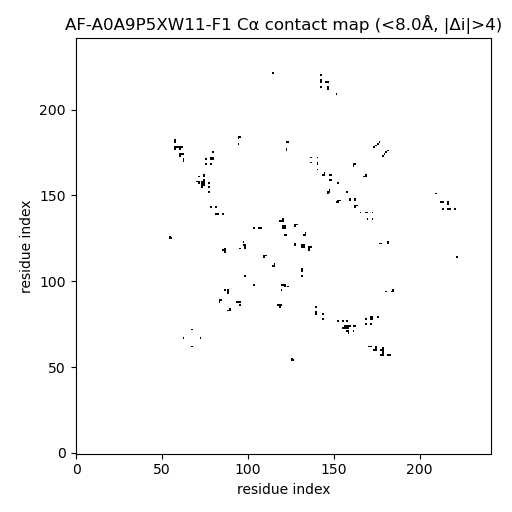.688 -8.223 -16.662 1.00 64.69 107 PHE A C 1
ATOM 844 O O . PHE A 1 107 ? 0.704 -8.746 -16.147 1.00 64.69 107 PHE A O 1
ATOM 851 N N . ALA A 1 108 ? 1.595 -7.526 -17.800 1.00 57.59 108 ALA A N 1
ATOM 852 C CA . ALA A 1 108 ? 0.320 -7.297 -18.485 1.00 57.59 108 ALA A CA 1
ATOM 853 C C . ALA A 1 108 ? -0.369 -8.603 -18.929 1.00 57.59 108 ALA A C 1
ATOM 855 O O . ALA A 1 108 ? -1.593 -8.664 -19.017 1.00 57.59 108 ALA A O 1
ATOM 856 N N . ARG A 1 109 ? 0.416 -9.650 -19.203 1.00 54.47 109 ARG A N 1
ATOM 857 C CA . ARG A 1 109 ? -0.053 -10.968 -19.643 1.00 54.47 109 ARG A CA 1
ATOM 858 C C . ARG A 1 109 ? -0.297 -11.912 -18.452 1.00 54.47 109 ARG A C 1
ATOM 860 O O . ARG A 1 109 ? -1.237 -12.696 -18.502 1.00 54.47 109 ARG A O 1
ATOM 867 N N . THR A 1 110 ? 0.478 -11.790 -17.371 1.00 53.75 110 THR A N 1
ATOM 868 C CA . THR A 1 110 ? 0.381 -12.622 -16.154 1.00 53.75 110 THR A CA 1
ATOM 869 C C . THR A 1 110 ? -0.751 -12.194 -15.218 1.00 53.75 110 THR A C 1
ATOM 871 O O . THR A 1 110 ? -1.446 -13.058 -14.685 1.00 53.75 110 THR A O 1
ATOM 874 N N . VAL A 1 111 ? -1.018 -10.887 -15.082 1.00 56.25 111 VAL A N 1
ATOM 875 C CA . VAL A 1 111 ? -2.177 -10.356 -14.328 1.00 56.25 111 VAL A CA 1
ATOM 876 C C . VAL A 1 111 ? -3.498 -10.901 -14.876 1.00 56.25 111 VAL A C 1
ATOM 878 O O . VAL A 1 111 ? -4.424 -11.161 -14.117 1.00 56.25 111 VAL A O 1
ATOM 881 N N . ALA A 1 112 ? -3.575 -11.119 -16.190 1.00 47.59 112 ALA A N 1
ATOM 882 C CA . ALA A 1 112 ? -4.759 -11.666 -16.841 1.00 47.59 112 ALA A CA 1
ATOM 883 C C . ALA A 1 112 ? -4.918 -13.188 -16.660 1.00 47.59 112 ALA A C 1
ATOM 885 O O . ALA A 1 112 ? -5.986 -13.715 -16.967 1.00 47.59 112 ALA A O 1
ATOM 886 N N . ILE A 1 113 ? -3.872 -13.902 -16.220 1.00 50.41 113 ILE A N 1
ATOM 887 C CA . ILE A 1 113 ? -3.813 -15.365 -16.320 1.00 50.41 113 ILE A CA 1
ATOM 888 C C . ILE A 1 113 ? -3.588 -16.064 -14.964 1.00 50.41 113 ILE A C 1
ATOM 890 O O . ILE A 1 113 ? -4.317 -17.017 -14.697 1.00 50.41 113 ILE A O 1
ATOM 894 N N . LEU A 1 114 ? -2.641 -15.662 -14.100 1.00 47.59 114 LEU A N 1
ATOM 895 C CA . LEU A 1 114 ? -2.101 -16.616 -13.103 1.00 47.59 114 LEU A CA 1
ATOM 896 C C . LEU A 1 114 ? -1.496 -16.056 -11.802 1.00 47.59 114 LEU A C 1
ATOM 898 O O . LEU A 1 114 ? -0.668 -16.713 -11.183 1.00 47.59 114 LEU A O 1
ATOM 902 N N . GLY A 1 115 ? -1.948 -14.911 -11.308 1.00 57.84 115 GLY A N 1
ATOM 903 C CA . GLY A 1 115 ? -1.566 -14.506 -9.957 1.00 57.84 115 GLY A CA 1
ATOM 904 C C . GLY A 1 115 ? -0.179 -13.874 -9.878 1.00 57.84 115 GLY A C 1
ATOM 905 O O . GLY A 1 115 ? 0.804 -14.265 -10.506 1.00 57.84 115 GLY A O 1
ATOM 906 N N . LEU A 1 116 ? -0.137 -12.805 -9.104 1.00 59.88 116 LEU A N 1
ATOM 907 C CA . LEU A 1 116 ? 1.091 -12.121 -8.758 1.00 59.88 116 LEU A CA 1
ATOM 908 C C . L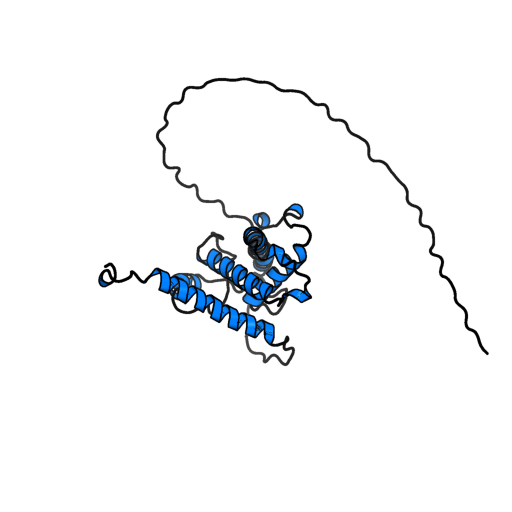EU A 1 116 ? 1.905 -13.057 -7.876 1.00 59.88 116 LEU A C 1
ATOM 910 O O . LEU A 1 116 ? 1.576 -13.211 -6.704 1.00 59.88 116 LEU A O 1
ATOM 914 N N . GLU A 1 117 ? 2.954 -13.674 -8.425 1.00 64.56 117 GLU A N 1
ATOM 915 C CA . GLU A 1 117 ? 3.868 -14.492 -7.618 1.00 64.56 117 GLU A CA 1
ATOM 916 C C . GLU A 1 117 ? 4.389 -13.693 -6.415 1.00 64.56 117 GLU A C 1
ATOM 918 O O . GLU A 1 117 ? 4.539 -14.238 -5.322 1.00 64.56 117 GLU A O 1
ATOM 923 N N . HIS A 1 118 ? 4.616 -12.386 -6.606 1.00 75.38 118 HIS A N 1
ATOM 924 C CA . HIS A 1 118 ? 5.081 -11.472 -5.570 1.00 75.38 118 HIS A CA 1
ATOM 925 C C . HIS A 1 118 ? 4.491 -10.068 -5.770 1.00 75.38 118 HIS A C 1
ATOM 927 O O . HIS A 1 118 ? 4.391 -9.576 -6.895 1.00 75.38 118 HIS A O 1
ATOM 933 N N . TRP A 1 119 ? 4.123 -9.406 -4.671 1.00 86.12 119 TRP A N 1
ATOM 934 C CA . TRP A 1 119 ? 3.710 -8.004 -4.670 1.00 86.12 119 TRP A CA 1
ATOM 935 C C . TRP A 1 119 ? 4.958 -7.108 -4.616 1.00 86.12 119 TRP A C 1
ATOM 937 O O . TRP A 1 119 ? 5.694 -7.131 -3.630 1.00 86.12 119 TRP A O 1
ATOM 947 N N . ALA A 1 120 ? 5.224 -6.350 -5.685 1.00 89.06 120 ALA A N 1
ATOM 948 C CA . ALA A 1 120 ? 6.424 -5.518 -5.807 1.00 89.06 120 ALA A CA 1
ATOM 949 C C . ALA A 1 120 ? 6.152 -4.281 -6.685 1.00 89.06 120 ALA A C 1
ATOM 951 O O . ALA A 1 120 ? 6.436 -4.312 -7.887 1.00 89.06 120 ALA A O 1
ATOM 952 N N . PRO A 1 121 ? 5.587 -3.187 -6.137 1.00 91.75 121 PRO A N 1
ATOM 953 C CA . PRO A 1 121 ? 5.383 -1.963 -6.903 1.00 91.75 121 PRO A CA 1
ATOM 954 C C . PRO A 1 121 ? 6.721 -1.372 -7.373 1.00 91.75 121 PRO A C 1
ATOM 956 O O . PRO A 1 121 ? 7.747 -1.442 -6.696 1.00 91.75 121 PRO A O 1
ATOM 959 N N . ASP A 1 122 ? 6.701 -0.746 -8.544 1.00 90.62 122 ASP A N 1
ATOM 960 C CA . ASP A 1 122 ? 7.845 -0.079 -9.153 1.00 90.62 122 ASP A CA 1
ATOM 961 C C . ASP A 1 122 ? 8.000 1.329 -8.567 1.00 90.62 122 ASP A C 1
ATOM 963 O O . ASP A 1 122 ? 7.526 2.324 -9.120 1.00 90.62 122 ASP A O 1
ATOM 967 N N . ILE A 1 123 ? 8.656 1.405 -7.411 1.00 89.75 123 ILE A N 1
ATOM 968 C CA . ILE A 1 123 ? 8.853 2.657 -6.663 1.00 89.75 123 ILE A CA 1
ATOM 969 C C . ILE A 1 123 ? 9.857 3.612 -7.313 1.00 89.75 123 ILE A C 1
ATOM 971 O O . ILE A 1 123 ? 9.817 4.811 -7.052 1.00 89.75 123 ILE A O 1
ATOM 975 N N . LEU A 1 124 ? 10.738 3.084 -8.167 1.00 86.88 124 LEU A N 1
ATOM 976 C CA . LEU A 1 124 ? 11.747 3.854 -8.899 1.00 86.88 124 LEU A CA 1
ATOM 977 C C . LEU A 1 124 ? 11.246 4.294 -10.283 1.00 86.88 124 LEU A C 1
ATOM 979 O O . LEU A 1 124 ? 11.995 4.906 -11.046 1.00 86.88 124 LEU A O 1
ATOM 983 N N . SER A 1 125 ? 9.991 3.977 -10.622 1.00 84.62 125 SER A N 1
ATOM 984 C CA . SER A 1 125 ? 9.388 4.379 -11.888 1.00 84.62 125 SER A CA 1
ATOM 985 C C . SER A 1 125 ? 9.333 5.894 -12.020 1.00 84.62 125 SER A C 1
ATOM 987 O O . SER A 1 125 ? 8.980 6.609 -11.082 1.00 84.62 125 SER A O 1
ATOM 989 N N . THR A 1 126 ? 9.568 6.390 -13.232 1.00 84.75 126 THR A N 1
ATOM 990 C CA . THR A 1 126 ? 9.248 7.780 -13.579 1.00 84.75 126 THR A CA 1
ATOM 991 C C . THR A 1 126 ? 7.739 8.029 -13.612 1.00 84.75 126 THR A C 1
ATOM 993 O O . THR A 1 126 ? 7.314 9.175 -13.447 1.00 84.75 126 THR A O 1
ATOM 996 N N . ASP A 1 127 ? 6.937 6.969 -13.779 1.00 89.25 127 ASP A N 1
ATOM 997 C CA . ASP A 1 127 ? 5.477 7.016 -13.785 1.00 89.25 127 ASP A CA 1
ATOM 998 C C . ASP A 1 127 ? 4.864 6.239 -12.596 1.00 89.25 127 ASP A C 1
ATOM 1000 O O . ASP A 1 127 ? 4.540 5.048 -12.698 1.00 89.25 127 ASP A O 1
ATOM 1004 N N . PRO A 1 128 ? 4.666 6.905 -11.443 1.00 89.94 128 PRO A N 1
ATOM 1005 C CA . PRO A 1 128 ? 4.011 6.308 -10.277 1.00 89.94 128 PRO A CA 1
ATOM 1006 C C . PRO A 1 128 ? 2.528 5.994 -10.527 1.00 89.94 128 PRO A C 1
ATOM 1008 O O . PRO A 1 128 ? 1.924 5.239 -9.768 1.00 89.94 128 PRO A O 1
ATOM 1011 N N . ASP A 1 129 ? 1.941 6.570 -11.579 1.00 92.31 129 ASP A N 1
ATOM 1012 C CA . ASP A 1 129 ? 0.559 6.349 -11.995 1.00 92.31 129 ASP A CA 1
ATOM 1013 C C . ASP A 1 129 ? 0.477 5.350 -13.179 1.00 92.31 129 ASP A C 1
ATOM 1015 O O . ASP A 1 129 ? -0.569 5.235 -13.822 1.00 92.31 129 ASP A O 1
ATOM 1019 N N . SER A 1 130 ? 1.552 4.594 -13.455 1.00 90.31 130 SER A N 1
ATOM 1020 C CA . SER A 1 130 ? 1.547 3.504 -14.438 1.00 90.31 130 SER A CA 1
ATOM 1021 C C . SER A 1 130 ? 0.545 2.409 -14.054 1.00 90.31 130 SER A C 1
ATOM 1023 O O . SER A 1 130 ? 0.301 2.152 -12.874 1.00 90.31 130 SER A O 1
ATOM 1025 N N . SER A 1 131 ? -0.019 1.702 -15.041 1.00 88.81 131 SER A N 1
ATOM 1026 C CA . SER A 1 131 ? -0.991 0.622 -14.789 1.00 88.81 131 SER A CA 1
ATOM 1027 C C . SER A 1 131 ? -0.452 -0.462 -13.847 1.00 88.81 131 SER A C 1
ATOM 1029 O O . SER A 1 131 ? -1.206 -1.001 -13.042 1.00 88.81 131 SER A O 1
ATOM 1031 N N . TYR A 1 132 ? 0.855 -0.734 -13.905 1.00 88.06 132 TYR A N 1
ATOM 1032 C CA . TYR A 1 132 ? 1.551 -1.650 -13.000 1.00 88.06 132 TYR A CA 1
ATOM 1033 C C . TYR A 1 132 ? 1.443 -1.202 -11.535 1.00 88.06 132 TYR A C 1
ATOM 1035 O O . TYR A 1 132 ? 1.030 -1.975 -10.668 1.00 88.06 132 TYR A O 1
ATOM 1043 N N . ASN A 1 133 ? 1.776 0.062 -11.260 1.00 91.88 133 ASN A N 1
ATOM 1044 C CA . ASN A 1 133 ? 1.754 0.626 -9.912 1.00 91.88 133 ASN A CA 1
ATOM 1045 C C . ASN A 1 133 ? 0.334 0.836 -9.388 1.00 91.88 133 ASN A C 1
ATOM 1047 O O . ASN A 1 133 ? 0.073 0.571 -8.215 1.00 91.88 133 ASN A O 1
ATOM 1051 N N . LEU A 1 134 ? -0.593 1.256 -10.252 1.00 92.75 134 LEU A N 1
ATOM 1052 C CA . LEU A 1 134 ? -2.004 1.396 -9.892 1.00 92.75 134 LEU A CA 1
ATOM 1053 C C . LEU A 1 134 ? -2.636 0.056 -9.508 1.00 92.75 134 LEU A C 1
ATOM 1055 O O . LEU A 1 134 ? -3.444 0.019 -8.583 1.00 92.75 134 LEU A O 1
ATOM 1059 N N . LEU A 1 135 ? -2.257 -1.040 -10.173 1.00 89.38 135 LEU A N 1
ATOM 1060 C CA . LEU A 1 135 ? -2.735 -2.368 -9.802 1.00 89.38 135 LEU A CA 1
ATOM 1061 C C . LEU A 1 135 ? -2.202 -2.800 -8.431 1.00 89.38 135 LEU A C 1
ATOM 1063 O O . LEU A 1 135 ? -2.981 -3.244 -7.594 1.00 89.38 135 LEU A O 1
ATOM 1067 N N . HIS A 1 136 ? -0.903 -2.629 -8.171 1.00 91.06 136 HIS A N 1
ATOM 1068 C CA . HIS A 1 136 ? -0.319 -2.952 -6.863 1.00 91.06 136 HIS A CA 1
ATOM 1069 C C . HIS A 1 136 ? -0.940 -2.132 -5.732 1.00 91.06 136 HIS A C 1
ATOM 1071 O O . HIS A 1 136 ? -1.241 -2.687 -4.675 1.00 91.06 136 HIS A O 1
ATOM 1077 N N . GLU A 1 137 ? -1.163 -0.836 -5.970 1.00 95.25 137 GLU A N 1
ATOM 1078 C CA . GLU A 1 137 ? -1.899 0.034 -5.054 1.00 95.25 137 GLU A CA 1
ATOM 1079 C C . GLU A 1 137 ? -3.302 -0.523 -4.800 1.00 95.25 137 GLU A C 1
ATOM 1081 O O . GLU A 1 137 ? -3.687 -0.704 -3.650 1.00 95.25 137 GLU A O 1
ATOM 1086 N N . HIS A 1 138 ? -4.056 -0.842 -5.854 1.00 93.62 138 HIS A N 1
ATOM 1087 C CA . HIS A 1 138 ? -5.412 -1.364 -5.711 1.00 93.62 138 HIS A CA 1
ATOM 1088 C C . HIS A 1 138 ? -5.458 -2.664 -4.903 1.00 93.62 138 HIS A C 1
ATOM 1090 O O . HIS A 1 138 ? -6.297 -2.791 -4.012 1.00 93.62 138 HIS A O 1
ATOM 1096 N N . ILE A 1 139 ? -4.538 -3.590 -5.169 1.00 90.56 139 ILE A N 1
ATOM 1097 C CA . ILE A 1 139 ? -4.440 -4.858 -4.444 1.00 90.56 139 ILE A CA 1
ATOM 1098 C C . ILE A 1 139 ? -4.162 -4.598 -2.972 1.00 90.56 139 ILE A C 1
ATOM 1100 O O . ILE A 1 139 ? -4.926 -5.070 -2.141 1.00 90.56 139 ILE A O 1
ATOM 1104 N N . ALA A 1 140 ? -3.153 -3.781 -2.654 1.00 94.38 140 ALA A N 1
ATOM 1105 C CA . ALA A 1 140 ? -2.799 -3.487 -1.270 1.00 94.38 140 ALA A CA 1
ATOM 1106 C C . ALA A 1 140 ? -3.955 -2.852 -0.486 1.00 94.38 140 ALA A C 1
ATOM 1108 O O . ALA A 1 140 ? -4.167 -3.184 0.677 1.00 94.38 140 ALA A O 1
ATOM 1109 N N . LEU A 1 141 ? -4.713 -1.946 -1.112 1.00 96.56 141 LEU A N 1
ATOM 1110 C CA . LEU A 1 141 ? -5.859 -1.308 -0.464 1.00 96.56 141 LEU A CA 1
ATOM 1111 C C . LEU A 1 141 ? -7.041 -2.269 -0.289 1.00 96.56 141 LEU A C 1
ATOM 1113 O O . LEU A 1 141 ? -7.673 -2.262 0.763 1.00 96.56 141 LEU A O 1
ATOM 1117 N N . THR A 1 142 ? -7.324 -3.104 -1.290 1.00 94.19 142 THR A N 1
ATOM 1118 C CA . THR A 1 142 ? -8.447 -4.055 -1.251 1.00 94.19 142 THR A CA 1
ATOM 1119 C C . THR A 1 142 ? -8.194 -5.168 -0.238 1.00 94.19 142 THR A C 1
ATOM 1121 O O . THR A 1 142 ? -9.065 -5.475 0.574 1.00 94.19 142 THR A O 1
ATOM 1124 N N . THR A 1 143 ? -6.983 -5.732 -0.211 1.00 93.75 143 THR A N 1
ATOM 1125 C CA . THR A 1 143 ? -6.618 -6.743 0.790 1.00 93.75 143 THR A CA 1
ATOM 1126 C C . THR A 1 143 ? -6.575 -6.142 2.190 1.00 93.75 143 THR A C 1
ATOM 1128 O O . THR A 1 143 ? -6.996 -6.792 3.144 1.00 93.75 143 THR A O 1
ATOM 1131 N N . PHE A 1 144 ? -6.136 -4.887 2.336 1.00 96.44 144 PHE A N 1
ATOM 1132 C CA . PHE A 1 144 ? -6.183 -4.196 3.622 1.00 96.44 144 PHE A CA 1
ATOM 1133 C C . PHE A 1 144 ? -7.618 -4.002 4.118 1.00 96.44 144 PHE A C 1
ATOM 1135 O O . PHE A 1 144 ? -7.881 -4.263 5.292 1.00 96.44 144 PHE A O 1
ATOM 1142 N N . GLU A 1 145 ? -8.542 -3.577 3.252 1.00 96.81 145 GLU A N 1
ATOM 1143 C CA . GLU A 1 145 ? -9.963 -3.437 3.591 1.00 96.81 145 GLU A CA 1
ATOM 1144 C C . GLU A 1 145 ? -10.546 -4.774 4.067 1.00 96.81 145 GLU A C 1
ATOM 1146 O O . GLU A 1 145 ? -11.130 -4.832 5.148 1.00 96.81 145 GLU A O 1
ATOM 1151 N N . GLN A 1 146 ? -10.326 -5.857 3.315 1.00 94.44 146 GLN A N 1
ATOM 1152 C CA . GLN A 1 146 ? -10.820 -7.194 3.659 1.00 94.44 146 GLN A CA 1
ATOM 1153 C C . GLN A 1 146 ? -10.262 -7.697 4.997 1.00 94.44 146 GLN A C 1
ATOM 1155 O O . GLN A 1 146 ? -11.020 -8.101 5.879 1.00 94.44 146 GLN A O 1
ATOM 1160 N N . VAL A 1 147 ? -8.937 -7.639 5.176 1.00 94.19 147 VAL A N 1
ATOM 1161 C CA . VAL A 1 147 ? -8.251 -8.089 6.399 1.00 94.19 147 VAL A CA 1
ATOM 1162 C C . VAL A 1 147 ? -8.675 -7.249 7.610 1.00 94.19 147 VAL A C 1
ATOM 1164 O O . VAL A 1 147 ? -8.889 -7.782 8.701 1.00 94.19 147 VAL A O 1
ATOM 1167 N N . SER A 1 148 ? -8.831 -5.935 7.426 1.00 96.44 148 SER A N 1
ATOM 1168 C CA . SER A 1 148 ? -9.295 -5.025 8.480 1.00 96.44 148 SER A CA 1
ATOM 1169 C C . SER A 1 148 ? -10.761 -5.258 8.835 1.00 96.44 148 SER A C 1
ATOM 1171 O O . SER A 1 148 ? -11.099 -5.263 10.017 1.00 96.44 148 SER A O 1
ATOM 1173 N N . GLY A 1 149 ? -11.619 -5.497 7.839 1.00 95.44 149 GLY A N 1
ATOM 1174 C CA . GLY A 1 149 ? -13.026 -5.856 8.028 1.00 95.44 149 GLY A CA 1
ATOM 1175 C C . GLY A 1 149 ? -13.205 -7.207 8.727 1.00 95.44 149 GLY A C 1
ATOM 1176 O O . GLY A 1 149 ? -14.158 -7.388 9.478 1.00 95.44 149 GLY A O 1
ATOM 1177 N N . ALA A 1 150 ? -12.241 -8.117 8.567 1.00 94.88 150 ALA A N 1
ATOM 1178 C CA . ALA A 1 150 ? -12.124 -9.357 9.334 1.00 94.88 150 ALA A CA 1
ATOM 1179 C C . ALA A 1 150 ? -11.452 -9.171 10.712 1.00 94.88 150 ALA A C 1
ATOM 1181 O O . ALA A 1 150 ? -11.086 -10.152 11.356 1.00 94.88 150 ALA A O 1
ATOM 1182 N N . PHE A 1 151 ? -11.283 -7.927 11.178 1.00 95.62 151 PHE A N 1
ATOM 1183 C CA . PHE A 1 151 ? -10.773 -7.575 12.509 1.00 95.62 151 PHE A CA 1
ATOM 1184 C C . PHE A 1 151 ? -9.324 -8.007 12.798 1.00 95.62 151 PHE A C 1
ATOM 1186 O O . PHE A 1 151 ? -8.873 -7.969 13.945 1.00 95.62 151 PHE A O 1
ATOM 1193 N N . ALA A 1 152 ? -8.531 -8.353 11.779 1.00 94.38 152 ALA A N 1
ATOM 1194 C CA . ALA A 1 152 ? -7.158 -8.824 11.986 1.00 94.38 152 ALA A CA 1
ATOM 1195 C C . ALA A 1 152 ? -6.240 -7.757 12.624 1.00 94.38 152 ALA A C 1
ATOM 1197 O O . ALA A 1 152 ? -5.281 -8.079 13.329 1.00 94.38 152 ALA A O 1
ATOM 1198 N N . TYR A 1 153 ? -6.566 -6.477 12.425 1.00 96.69 153 TYR A N 1
ATOM 1199 C CA . TYR A 1 153 ? -5.850 -5.331 12.992 1.00 96.69 153 TYR A CA 1
ATOM 1200 C C . TYR A 1 153 ? -6.545 -4.705 14.212 1.00 96.69 153 TYR A C 1
ATOM 1202 O O . TYR A 1 153 ? -6.136 -3.637 14.666 1.00 96.69 153 TYR A O 1
ATOM 1210 N N . SER A 1 154 ? -7.566 -5.345 14.793 1.00 94.81 154 SER A N 1
ATOM 1211 C CA . SER A 1 154 ? -8.294 -4.786 15.946 1.00 94.81 154 SER A CA 1
ATOM 1212 C C . SER A 1 154 ? -7.411 -4.536 17.166 1.00 94.81 154 SER A C 1
ATOM 1214 O O . SER A 1 154 ? -7.634 -3.571 17.892 1.00 94.81 154 SER A O 1
ATOM 1216 N N . HIS A 1 155 ? -6.363 -5.339 17.354 1.00 96.19 155 HIS A N 1
ATOM 1217 C CA . HIS A 1 155 ? -5.387 -5.159 18.431 1.00 96.19 155 HIS A CA 1
ATOM 1218 C C . HIS A 1 155 ? -4.594 -3.841 18.332 1.00 96.19 155 HIS A C 1
ATOM 1220 O O . HIS A 1 155 ? -4.046 -3.388 19.332 1.00 96.19 155 HIS A O 1
ATOM 1226 N N . MET A 1 156 ? -4.539 -3.212 17.151 1.00 97.00 156 MET A N 1
ATOM 1227 C CA . MET A 1 156 ? -3.892 -1.911 16.947 1.00 97.00 156 MET A CA 1
ATOM 1228 C C . MET A 1 156 ? -4.826 -0.727 17.235 1.00 97.00 156 MET A C 1
ATOM 1230 O O . MET A 1 156 ? -4.389 0.416 17.144 1.00 97.00 156 MET A O 1
ATOM 1234 N N . GLY A 1 157 ? -6.105 -0.974 17.542 1.00 96.81 157 GLY A N 1
ATOM 1235 C CA . GLY A 1 157 ? -7.086 0.087 17.770 1.00 96.81 157 GLY A CA 1
ATOM 1236 C C . GLY A 1 157 ? -7.455 0.863 16.503 1.00 96.81 157 GLY A C 1
ATOM 1237 O O . GLY A 1 157 ? -7.731 2.057 16.582 1.00 96.81 157 GLY A O 1
ATOM 1238 N N . ILE A 1 158 ? -7.437 0.215 15.330 1.00 97.19 158 ILE A N 1
ATOM 1239 C CA . ILE A 1 158 ? -7.802 0.883 14.075 1.00 97.19 158 ILE A CA 1
ATOM 1240 C C . ILE A 1 158 ? -9.249 1.376 14.109 1.00 97.19 158 ILE A C 1
ATOM 1242 O O . ILE A 1 158 ? -10.159 0.678 14.561 1.00 97.19 158 ILE A O 1
ATOM 1246 N N . ASN A 1 159 ? -9.481 2.568 13.568 1.00 96.06 159 ASN A N 1
ATOM 1247 C CA . ASN A 1 159 ? -10.832 3.060 13.367 1.00 96.06 159 ASN A CA 1
ATOM 1248 C C . ASN A 1 159 ? -11.368 2.529 12.030 1.00 96.06 159 ASN A C 1
ATOM 1250 O O . ASN A 1 159 ? -10.937 2.954 10.953 1.00 96.06 159 ASN A O 1
ATOM 1254 N N . LEU A 1 160 ? -12.326 1.601 12.120 1.00 96.38 160 LEU A N 1
ATOM 1255 C CA . LEU A 1 160 ? -12.928 0.927 10.968 1.00 96.38 160 LEU A CA 1
ATOM 1256 C C . LEU A 1 160 ? -13.692 1.880 10.041 1.00 96.38 160 LEU A C 1
ATOM 1258 O O . LEU A 1 160 ? -13.839 1.578 8.865 1.00 96.38 160 LEU A O 1
ATOM 1262 N N . SER A 1 161 ? -14.112 3.062 10.502 1.00 96.50 161 SER A N 1
ATOM 1263 C CA . SER A 1 161 ? -14.769 4.042 9.621 1.00 96.50 161 SER A CA 1
ATOM 1264 C C . SER A 1 161 ? -13.864 4.535 8.483 1.00 96.50 161 SER A C 1
ATOM 1266 O O . SER A 1 161 ? -14.364 4.917 7.427 1.00 96.50 161 SER A O 1
ATOM 1268 N N . PHE A 1 162 ? -12.537 4.471 8.655 1.00 97.31 162 PHE A N 1
ATOM 1269 C CA . PHE A 1 162 ? -11.578 4.903 7.637 1.00 97.31 162 PHE A CA 1
ATOM 1270 C C . PHE A 1 162 ? -11.220 3.820 6.613 1.00 97.31 162 PHE A C 1
ATOM 1272 O O . PHE A 1 162 ? -10.603 4.150 5.602 1.00 97.31 162 PHE A O 1
ATOM 1279 N N . ILE A 1 163 ? -11.585 2.548 6.825 1.00 97.06 163 ILE A N 1
ATOM 1280 C CA . ILE A 1 163 ? -11.179 1.459 5.911 1.00 97.06 163 ILE A CA 1
ATOM 1281 C C . ILE A 1 163 ? -11.879 1.555 4.550 1.00 97.06 163 ILE A C 1
ATOM 1283 O O . ILE A 1 163 ? -11.334 1.107 3.550 1.00 97.06 163 ILE A O 1
ATOM 1287 N N . HIS A 1 164 ? -13.054 2.188 4.506 1.00 96.50 164 HIS A N 1
ATOM 1288 C CA . HIS A 1 164 ? -13.811 2.411 3.274 1.00 96.50 164 HIS A CA 1
ATOM 1289 C C . HIS A 1 164 ? -13.458 3.743 2.588 1.00 96.50 164 HIS A C 1
ATOM 1291 O O . HIS A 1 164 ? -13.887 3.997 1.460 1.00 96.50 164 HIS A O 1
ATOM 1297 N N . ASP A 1 165 ? -12.658 4.606 3.229 1.00 97.38 165 ASP A N 1
ATOM 1298 C CA . ASP A 1 165 ? -12.162 5.836 2.608 1.00 97.38 165 ASP A CA 1
ATOM 1299 C C . ASP A 1 165 ? -10.910 5.543 1.770 1.00 97.38 165 ASP A C 1
ATOM 1301 O O . ASP A 1 165 ? -9.773 5.862 2.129 1.00 97.38 165 ASP A O 1
ATOM 1305 N N . PHE A 1 166 ? -11.124 4.955 0.593 1.00 96.50 166 PHE A N 1
ATOM 1306 C CA . PHE A 1 166 ? -10.056 4.666 -0.366 1.00 96.50 166 PHE A CA 1
ATOM 1307 C C . PHE A 1 166 ? -9.263 5.906 -0.791 1.00 96.50 166 PHE A C 1
ATOM 1309 O O . PHE A 1 166 ? -8.107 5.784 -1.199 1.00 96.50 166 PHE A O 1
ATOM 1316 N N . SER A 1 167 ? -9.845 7.105 -0.702 1.00 96.69 167 SER A N 1
ATOM 1317 C CA . SER A 1 167 ? -9.121 8.338 -1.020 1.00 96.69 167 SER A CA 1
ATOM 1318 C C . SER A 1 167 ? -8.079 8.644 0.050 1.00 96.69 167 SER A C 1
ATOM 1320 O O . SER A 1 167 ? -6.950 9.014 -0.284 1.00 96.69 167 SER A O 1
ATOM 1322 N N . LEU A 1 168 ? -8.432 8.464 1.323 1.00 97.25 168 LEU A N 1
ATOM 1323 C CA . LEU A 1 168 ? -7.505 8.577 2.443 1.00 97.25 168 LEU A CA 1
ATOM 1324 C C . LEU A 1 168 ? -6.467 7.448 2.428 1.00 97.25 168 LEU A C 1
ATOM 1326 O O . LEU A 1 168 ? -5.268 7.731 2.485 1.00 97.25 168 LEU A O 1
ATOM 1330 N N . LEU A 1 169 ? -6.896 6.194 2.261 1.00 97.81 169 LEU A N 1
ATOM 1331 C CA . LEU A 1 169 ? -5.986 5.046 2.223 1.00 97.81 169 LEU A CA 1
ATOM 1332 C C . LEU A 1 169 ? -4.984 5.139 1.067 1.00 97.81 169 LEU A C 1
ATOM 1334 O O . LEU A 1 169 ? -3.799 4.883 1.263 1.00 97.81 169 LEU A O 1
ATOM 1338 N N . ARG A 1 170 ? -5.410 5.601 -0.117 1.00 97.19 170 ARG A N 1
ATOM 1339 C CA . ARG A 1 170 ? -4.502 5.883 -1.241 1.00 97.19 170 ARG A CA 1
ATOM 1340 C C . ARG A 1 170 ? -3.435 6.904 -0.862 1.00 97.19 170 ARG A C 1
ATOM 1342 O O . ARG A 1 170 ? -2.274 6.736 -1.228 1.00 97.19 170 ARG A O 1
ATOM 1349 N N . LYS A 1 171 ? -3.790 7.964 -0.130 1.00 96.69 171 LYS A N 1
ATOM 1350 C CA . LYS A 1 171 ? -2.799 8.947 0.330 1.00 96.69 171 LYS A CA 1
ATOM 1351 C C . LYS A 1 171 ? -1.809 8.322 1.314 1.00 96.69 171 LYS A C 1
ATOM 1353 O O . LYS A 1 171 ? -0.612 8.562 1.177 1.00 96.69 171 LYS A O 1
ATOM 1358 N N . PHE A 1 172 ? -2.284 7.508 2.260 1.00 97.50 172 PHE A N 1
ATOM 1359 C CA . PHE A 1 172 ? -1.419 6.773 3.191 1.00 97.50 172 PHE A CA 1
ATOM 1360 C C . PHE A 1 172 ? -0.471 5.827 2.451 1.00 97.50 172 PHE A C 1
ATOM 1362 O O . PHE A 1 172 ? 0.739 5.918 2.645 1.00 97.50 172 PHE A O 1
ATOM 1369 N N . TYR A 1 173 ? -1.002 5.010 1.538 1.00 97.19 173 TYR A N 1
ATOM 1370 C CA . TYR A 1 173 ? -0.227 4.108 0.689 1.00 97.19 173 TYR A CA 1
ATOM 1371 C C . TYR A 1 173 ? 0.873 4.854 -0.065 1.00 97.19 173 TYR A C 1
ATOM 1373 O O . TYR A 1 173 ? 2.050 4.524 0.058 1.00 97.19 173 TYR A O 1
ATOM 1381 N N . ARG A 1 174 ? 0.512 5.902 -0.814 1.00 95.56 174 ARG A N 1
ATOM 1382 C CA . ARG A 1 174 ? 1.473 6.634 -1.648 1.00 95.56 174 ARG A CA 1
ATOM 1383 C C . ARG A 1 174 ? 2.520 7.361 -0.809 1.00 95.56 174 ARG A C 1
ATOM 1385 O O . ARG A 1 174 ? 3.682 7.397 -1.203 1.00 95.56 174 ARG A O 1
ATOM 1392 N N . SER A 1 175 ? 2.133 7.890 0.352 1.00 95.06 175 SER A N 1
ATOM 1393 C CA . SER A 1 175 ? 3.078 8.487 1.297 1.00 95.06 175 SER A CA 1
ATOM 1394 C C . SER A 1 175 ? 4.066 7.460 1.837 1.00 95.06 175 SER A C 1
ATOM 1396 O O . SER A 1 175 ? 5.258 7.743 1.902 1.00 95.06 175 SER A O 1
ATOM 1398 N N . PHE A 1 176 ? 3.615 6.258 2.178 1.00 94.00 176 PHE A N 1
ATOM 1399 C CA . PHE A 1 176 ? 4.507 5.217 2.671 1.00 94.00 176 PHE A CA 1
ATOM 1400 C C . PHE A 1 176 ? 5.428 4.676 1.564 1.00 94.00 176 PHE A C 1
ATOM 1402 O O . PHE A 1 176 ? 6.649 4.661 1.710 1.00 94.00 176 PHE A O 1
ATOM 1409 N N . VAL A 1 177 ? 4.863 4.303 0.417 1.00 92.94 177 VAL A N 1
ATOM 1410 C CA . VAL A 1 177 ? 5.596 3.647 -0.675 1.00 92.94 177 VAL A CA 1
ATOM 1411 C C . VAL A 1 177 ? 6.564 4.598 -1.386 1.00 92.94 177 VAL A C 1
ATOM 1413 O O . VAL A 1 177 ? 7.717 4.240 -1.606 1.00 92.94 177 VAL A O 1
ATOM 1416 N N . TYR A 1 178 ? 6.146 5.823 -1.715 1.00 90.62 178 TYR A N 1
ATOM 1417 C CA . TYR A 1 178 ? 6.978 6.740 -2.508 1.00 90.62 178 TYR A CA 1
ATOM 1418 C C . TYR A 1 178 ? 7.745 7.775 -1.682 1.00 90.62 178 TYR A C 1
ATOM 1420 O O . TYR A 1 178 ? 8.689 8.368 -2.198 1.00 90.62 178 TYR A O 1
ATOM 1428 N N . ALA A 1 179 ? 7.356 8.021 -0.428 1.00 86.56 179 ALA A N 1
ATOM 1429 C CA . ALA A 1 179 ? 8.065 8.967 0.433 1.00 86.56 179 ALA A CA 1
ATOM 1430 C C . ALA A 1 179 ? 8.998 8.254 1.417 1.00 86.56 179 ALA A C 1
ATOM 1432 O O . ALA A 1 179 ? 10.154 8.643 1.537 1.00 86.56 179 ALA A O 1
ATOM 1433 N N . TYR A 1 180 ? 8.525 7.202 2.096 1.00 82.38 180 TYR A N 1
ATOM 1434 C CA . TYR A 1 180 ? 9.323 6.495 3.100 1.00 82.38 180 TYR A CA 1
ATOM 1435 C C . TYR A 1 180 ? 10.229 5.430 2.472 1.00 82.38 180 TYR A C 1
ATOM 1437 O O . TYR A 1 180 ? 11.447 5.527 2.593 1.00 82.38 180 TYR A O 1
ATOM 1445 N N . ILE A 1 181 ? 9.670 4.451 1.750 1.00 81.81 181 ILE A N 1
ATOM 1446 C CA . ILE A 1 181 ? 10.468 3.345 1.181 1.00 81.81 181 ILE A CA 1
ATOM 1447 C C . ILE A 1 181 ? 11.497 3.859 0.160 1.00 81.81 181 ILE A C 1
ATOM 1449 O O . ILE A 1 181 ? 12.631 3.385 0.142 1.00 81.81 181 ILE A O 1
ATOM 1453 N N . TYR A 1 182 ? 11.145 4.875 -0.637 1.00 74.69 182 TYR A N 1
ATOM 1454 C CA . TYR A 1 182 ? 12.064 5.486 -1.606 1.00 74.69 182 TYR A CA 1
ATOM 1455 C C . TYR A 1 182 ? 13.345 6.028 -0.948 1.00 74.69 182 TYR A C 1
ATOM 1457 O O . TYR A 1 182 ? 14.441 5.788 -1.446 1.00 74.69 182 TYR A O 1
ATOM 1465 N N . VAL A 1 183 ? 13.223 6.722 0.190 1.00 72.88 183 VAL A N 1
ATOM 1466 C CA . VAL A 1 183 ? 14.377 7.300 0.904 1.00 72.88 183 VAL A CA 1
ATOM 1467 C C . VAL A 1 183 ? 15.322 6.208 1.412 1.00 72.88 183 VAL A C 1
ATOM 1469 O O . VAL A 1 183 ? 16.534 6.389 1.385 1.00 72.88 183 VAL A O 1
ATOM 1472 N N . TYR A 1 184 ? 14.797 5.049 1.818 1.00 67.12 184 TYR A N 1
ATOM 1473 C CA . TYR A 1 184 ? 15.635 3.919 2.232 1.00 67.12 184 TYR A CA 1
ATOM 1474 C C . TYR A 1 184 ? 16.400 3.283 1.063 1.00 67.12 184 TYR A C 1
ATOM 1476 O O . TYR A 1 184 ? 17.522 2.815 1.257 1.00 67.12 184 TYR A O 1
ATOM 1484 N N . MET A 1 185 ? 15.828 3.296 -0.144 1.00 66.00 18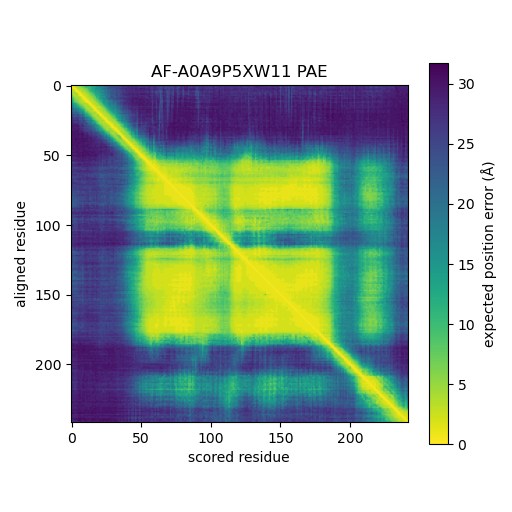5 MET A N 1
ATOM 1485 C CA . MET A 1 185 ? 16.478 2.745 -1.338 1.00 66.00 185 MET A CA 1
ATOM 1486 C C . MET A 1 185 ? 17.578 3.657 -1.895 1.00 66.00 185 MET A C 1
ATOM 1488 O O . MET A 1 185 ? 18.601 3.151 -2.340 1.00 66.00 185 MET A O 1
ATOM 1492 N N . ASP A 1 186 ? 17.413 4.981 -1.828 1.00 60.50 186 ASP A N 1
ATOM 1493 C CA . ASP A 1 186 ? 18.396 5.947 -2.360 1.00 60.50 186 ASP A CA 1
ATOM 1494 C C . ASP A 1 186 ? 19.703 5.989 -1.537 1.00 60.50 186 ASP A C 1
ATOM 1496 O O . ASP A 1 186 ? 20.765 6.346 -2.037 1.00 60.50 186 ASP A O 1
ATOM 1500 N N . HIS A 1 187 ? 19.657 5.574 -0.265 1.00 56.62 187 HIS A N 1
ATOM 1501 C CA . HIS A 1 187 ? 20.830 5.542 0.616 1.00 56.62 187 HIS A CA 1
ATOM 1502 C C . HIS A 1 187 ? 21.611 4.213 0.606 1.00 56.62 187 HIS A C 1
ATOM 1504 O O . HIS A 1 187 ? 22.647 4.128 1.267 1.00 56.62 187 HIS A O 1
ATOM 1510 N N . THR A 1 188 ? 21.156 3.177 -0.110 1.00 49.72 188 THR A N 1
ATOM 1511 C CA . THR A 1 188 ? 21.715 1.810 -0.011 1.00 49.72 188 THR A CA 1
ATOM 1512 C C . THR A 1 188 ? 22.441 1.273 -1.243 1.00 49.72 188 THR A C 1
ATOM 1514 O O . THR A 1 188 ? 22.779 0.090 -1.270 1.00 49.72 188 THR A O 1
ATOM 1517 N N . ASP A 1 189 ? 22.879 2.138 -2.160 1.00 44.47 189 ASP A N 1
ATOM 1518 C CA . ASP A 1 189 ? 23.876 1.774 -3.189 1.00 44.47 189 ASP A CA 1
ATOM 1519 C C . ASP A 1 189 ? 25.244 1.317 -2.606 1.00 44.47 189 ASP A C 1
ATOM 1521 O O . ASP A 1 189 ? 26.161 0.989 -3.353 1.00 44.47 189 ASP A O 1
ATOM 1525 N N . ILE A 1 190 ? 25.407 1.255 -1.275 1.00 42.31 190 ILE A N 1
ATOM 1526 C CA . ILE A 1 190 ? 26.681 0.948 -0.602 1.00 42.31 190 ILE A CA 1
ATOM 1527 C C . ILE A 1 190 ? 26.747 -0.461 0.032 1.00 42.31 190 ILE A C 1
ATOM 1529 O O . ILE A 1 190 ? 27.854 -0.927 0.286 1.00 42.31 190 ILE A O 1
ATOM 1533 N N . ILE A 1 191 ? 25.644 -1.195 0.273 1.00 40.00 191 ILE A N 1
ATOM 1534 C CA . ILE A 1 191 ? 25.739 -2.500 0.985 1.00 40.00 191 ILE A CA 1
ATOM 1535 C C . ILE A 1 191 ? 24.693 -3.542 0.554 1.00 40.00 191 ILE A C 1
ATOM 1537 O O . ILE A 1 191 ? 23.969 -4.086 1.384 1.00 40.00 191 ILE A O 1
ATOM 1541 N N . CYS A 1 192 ? 24.599 -3.864 -0.734 1.00 39.12 192 CYS A N 1
ATOM 1542 C CA . CYS A 1 192 ? 23.859 -5.055 -1.175 1.00 39.12 192 CYS A CA 1
ATOM 1543 C C . CYS A 1 192 ? 24.617 -5.799 -2.281 1.00 39.12 192 CYS A C 1
ATOM 1545 O O . CYS A 1 192 ? 24.144 -5.928 -3.407 1.00 39.12 192 CYS A O 1
ATOM 1547 N N . LEU A 1 193 ? 25.798 -6.316 -1.942 1.00 37.12 193 LEU A N 1
ATOM 1548 C CA . LEU A 1 193 ? 26.345 -7.501 -2.597 1.00 37.12 193 LEU A CA 1
ATOM 1549 C C . LEU A 1 193 ? 26.432 -8.610 -1.546 1.00 37.12 193 LEU A C 1
ATOM 1551 O O . LEU A 1 193 ? 26.982 -8.406 -0.471 1.00 37.12 193 LEU A O 1
ATOM 1555 N N . GLU A 1 194 ? 25.844 -9.754 -1.890 1.00 39.41 194 GLU A N 1
ATOM 1556 C CA . GLU A 1 194 ? 25.971 -11.045 -1.208 1.00 39.41 194 GLU A CA 1
ATOM 1557 C C . GLU A 1 194 ? 25.389 -11.160 0.209 1.00 39.41 194 GLU A C 1
ATOM 1559 O O . GLU A 1 194 ? 26.105 -11.237 1.200 1.00 39.41 194 GLU A O 1
ATOM 1564 N N . TYR A 1 195 ? 24.074 -11.381 0.299 1.00 36.88 195 TYR A N 1
ATOM 1565 C CA . TYR A 1 195 ? 23.579 -12.343 1.287 1.00 36.88 195 TYR A CA 1
ATOM 1566 C C . TYR A 1 195 ? 22.905 -13.508 0.572 1.00 36.88 195 TYR A C 1
ATOM 1568 O O . TYR A 1 195 ? 21.773 -13.445 0.097 1.00 36.88 195 TYR A O 1
ATOM 1576 N N . HIS A 1 196 ? 23.702 -14.566 0.463 1.00 37.44 196 HIS A N 1
ATOM 1577 C CA . HIS A 1 196 ? 23.356 -15.892 -0.010 1.00 37.44 196 HIS A CA 1
ATOM 1578 C C . HIS A 1 196 ? 22.182 -16.438 0.820 1.00 37.44 196 HIS A C 1
ATOM 1580 O O . HIS A 1 196 ? 22.268 -16.572 2.042 1.00 37.44 196 HIS A O 1
ATOM 1586 N N . TRP A 1 197 ? 21.066 -16.729 0.156 1.00 41.50 197 TRP A N 1
ATOM 1587 C CA . TRP A 1 197 ? 19.836 -17.231 0.762 1.00 41.50 197 TRP A CA 1
ATOM 1588 C C . TRP A 1 197 ? 19.976 -18.706 1.150 1.00 41.50 197 TRP A C 1
ATOM 1590 O O . TRP A 1 197 ? 19.405 -19.541 0.470 1.00 41.50 197 TRP A O 1
ATOM 1600 N N . HIS A 1 198 ? 20.726 -19.054 2.198 1.00 39.38 198 HIS A N 1
ATOM 1601 C CA . HIS A 1 198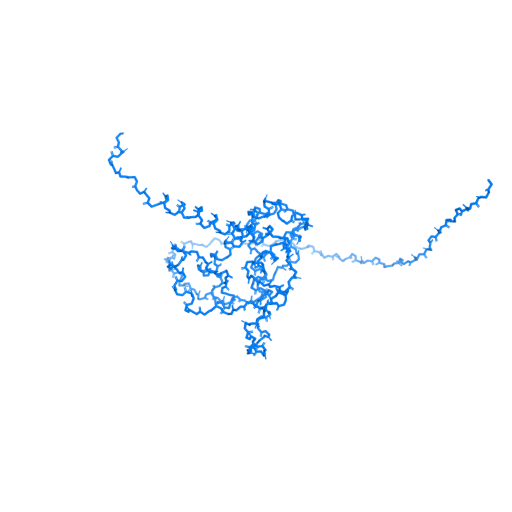 ? 20.698 -20.384 2.834 1.00 39.38 198 HIS A CA 1
ATOM 1602 C C . HIS A 1 198 ? 20.899 -20.234 4.354 1.00 39.38 198 HIS A C 1
ATOM 1604 O O . HIS A 1 198 ? 22.021 -20.268 4.850 1.00 39.38 198 HIS A O 1
ATOM 1610 N N . ALA A 1 199 ? 19.809 -20.087 5.111 1.00 34.50 199 ALA A N 1
ATOM 1611 C CA . ALA A 1 199 ? 19.799 -20.381 6.545 1.00 34.50 199 ALA A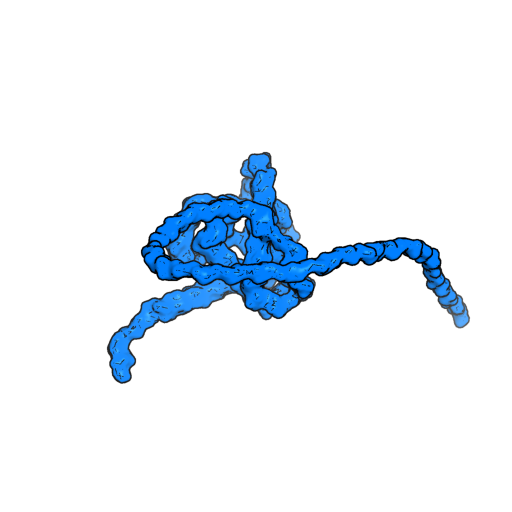 CA 1
ATOM 1612 C C . ALA A 1 199 ? 18.404 -20.879 6.975 1.00 34.50 199 ALA A C 1
ATOM 1614 O O . ALA A 1 199 ? 17.404 -20.240 6.641 1.00 34.50 199 ALA A O 1
ATOM 1615 N N . PRO A 1 200 ? 18.307 -22.007 7.703 1.00 44.41 200 PRO A N 1
ATOM 1616 C CA . PRO A 1 200 ? 17.044 -22.523 8.211 1.00 44.41 200 PRO A CA 1
ATOM 1617 C C . PRO A 1 200 ? 16.638 -21.722 9.454 1.00 44.41 200 PRO A C 1
ATOM 1619 O O . PRO A 1 200 ? 17.285 -21.791 10.498 1.00 44.41 200 PRO A O 1
ATOM 1622 N N . CYS A 1 201 ? 15.569 -20.932 9.347 1.00 35.06 201 CYS A N 1
ATOM 1623 C CA . CYS A 1 201 ? 15.023 -20.186 10.477 1.00 35.06 201 CYS A CA 1
ATOM 1624 C C . CYS A 1 201 ? 14.373 -21.135 11.495 1.00 35.06 201 CYS A C 1
ATOM 1626 O O . CYS A 1 201 ? 13.283 -21.663 11.274 1.00 35.06 201 CYS A O 1
ATOM 1628 N N . VAL A 1 202 ? 15.032 -21.308 12.639 1.00 44.69 202 VAL A N 1
ATOM 1629 C CA . VAL A 1 202 ? 14.463 -21.915 13.845 1.00 44.69 202 VAL A CA 1
ATOM 1630 C C . VAL A 1 202 ? 13.629 -20.860 14.588 1.00 44.69 202 VAL A C 1
ATOM 1632 O O . VAL A 1 202 ? 14.162 -19.906 15.140 1.00 44.69 202 VAL A O 1
ATOM 1635 N N . LEU A 1 203 ? 12.310 -21.069 14.561 1.00 48.19 203 LEU A N 1
ATOM 1636 C CA . LEU A 1 203 ? 11.301 -20.749 15.584 1.00 48.19 203 LEU A CA 1
ATOM 1637 C C . LEU A 1 203 ? 11.300 -19.344 16.222 1.00 48.19 203 LEU A C 1
ATOM 1639 O O . LEU A 1 203 ? 11.655 -19.162 17.381 1.00 48.19 203 LEU A O 1
ATOM 1643 N N . MET A 1 204 ? 10.657 -18.404 15.530 1.00 37.84 204 MET A N 1
ATOM 1644 C CA . MET A 1 204 ? 9.564 -17.629 16.131 1.00 37.84 204 MET A CA 1
ATOM 1645 C C . MET A 1 204 ? 8.438 -17.552 15.103 1.00 37.84 204 MET A C 1
ATOM 1647 O O . MET A 1 204 ? 8.421 -16.681 14.238 1.00 37.84 204 MET A O 1
ATOM 1651 N N . THR A 1 205 ? 7.522 -18.517 15.147 1.00 38.03 205 THR A N 1
ATOM 1652 C CA . THR A 1 205 ? 6.302 -18.474 14.342 1.00 38.03 205 THR A CA 1
ATOM 1653 C C . THR A 1 205 ? 5.389 -17.393 14.925 1.00 38.03 205 THR A C 1
ATOM 1655 O O . THR A 1 205 ? 4.935 -17.563 16.062 1.00 38.03 205 THR A O 1
ATOM 1658 N N . PRO A 1 206 ? 5.078 -16.299 14.204 1.00 42.28 206 PRO A N 1
ATOM 1659 C CA . PRO A 1 206 ? 3.887 -15.526 14.536 1.00 42.28 206 PRO A CA 1
ATOM 1660 C C . PRO A 1 206 ? 2.681 -16.478 14.492 1.00 42.28 206 PRO A C 1
ATOM 1662 O O . PRO A 1 206 ? 2.740 -17.489 13.781 1.00 42.28 206 PRO A O 1
ATOM 1665 N N . PRO A 1 207 ? 1.600 -16.217 15.247 1.00 43.19 207 PRO A N 1
ATOM 1666 C CA . PRO A 1 207 ? 0.418 -17.055 15.163 1.00 43.19 207 PRO A CA 1
ATOM 1667 C C . PRO A 1 207 ? 0.030 -17.181 13.683 1.00 43.19 207 PRO A C 1
ATOM 1669 O O . PRO A 1 207 ? -0.092 -16.188 12.959 1.00 43.19 207 PRO A O 1
ATOM 1672 N N . LEU A 1 208 ? -0.124 -18.432 13.252 1.00 47.66 208 LEU A N 1
ATOM 1673 C CA . LEU A 1 208 ? -0.425 -18.861 11.888 1.00 47.66 208 LEU A CA 1
ATOM 1674 C C . LEU A 1 208 ? -1.622 -18.174 11.186 1.00 47.66 208 LEU A C 1
ATOM 1676 O O . LEU A 1 208 ? -1.628 -18.233 9.956 1.00 47.66 208 LEU A O 1
ATOM 1680 N N . PRO A 1 209 ? -2.591 -17.479 11.840 1.00 56.06 209 PRO A N 1
ATOM 1681 C CA . PRO A 1 209 ? -3.708 -16.898 11.108 1.00 56.06 209 PRO A CA 1
ATOM 1682 C C . PRO A 1 209 ? -3.297 -15.852 10.079 1.00 56.06 209 PRO A C 1
ATOM 1684 O O . PRO A 1 209 ? -3.857 -15.853 9.000 1.00 56.06 209 PRO A O 1
ATOM 1687 N N . LEU A 1 210 ? -2.339 -14.957 10.345 1.00 50.91 210 LEU A N 1
ATOM 1688 C CA . LEU A 1 210 ? -2.162 -13.790 9.465 1.00 50.91 210 LEU A CA 1
ATOM 1689 C C . LEU A 1 210 ? -1.560 -14.135 8.100 1.00 50.91 210 LEU A C 1
ATOM 1691 O O . LEU A 1 210 ? -2.026 -13.616 7.092 1.00 50.91 210 LEU A O 1
ATOM 1695 N N . LEU A 1 211 ? -0.565 -15.023 8.048 1.00 55.12 211 LEU A N 1
ATOM 1696 C CA . LEU A 1 211 ? 0.009 -15.468 6.774 1.00 55.12 211 LEU A CA 1
ATOM 1697 C C . LEU A 1 211 ? -0.977 -16.343 5.997 1.00 55.12 211 LEU A C 1
ATOM 1699 O O . LEU A 1 211 ? -1.152 -16.122 4.805 1.00 55.12 211 LEU A O 1
ATOM 1703 N N . GLN A 1 212 ? -1.686 -17.252 6.674 1.00 58.38 212 GLN A N 1
ATOM 1704 C CA . GLN A 1 212 ? -2.713 -18.074 6.030 1.00 58.38 212 GLN A CA 1
ATOM 1705 C C . GLN A 1 212 ? -3.905 -17.240 5.552 1.00 58.38 212 GLN A C 1
ATOM 1707 O O . GLN A 1 212 ? -4.416 -17.493 4.472 1.00 58.38 212 GLN A O 1
ATOM 1712 N N . ILE A 1 213 ? -4.325 -16.221 6.306 1.00 58.69 213 ILE A N 1
ATOM 1713 C CA . ILE A 1 213 ? -5.387 -15.287 5.911 1.00 58.69 213 ILE A CA 1
ATOM 1714 C C . ILE A 1 213 ? -4.927 -14.435 4.731 1.00 58.69 213 ILE A C 1
ATOM 1716 O O . ILE A 1 213 ? -5.712 -14.219 3.821 1.00 58.69 213 ILE A O 1
ATOM 1720 N N . VAL A 1 214 ? -3.675 -13.971 4.698 1.00 57.66 214 VAL A N 1
ATOM 1721 C CA . VAL A 1 214 ? -3.161 -13.210 3.548 1.00 57.66 214 VAL A CA 1
ATOM 1722 C C . VAL A 1 214 ? -3.038 -14.102 2.315 1.00 57.66 214 VAL A C 1
ATOM 1724 O O . VAL A 1 214 ? -3.454 -13.680 1.244 1.00 57.66 214 VAL A O 1
ATOM 1727 N N . GLU A 1 215 ? -2.545 -15.335 2.440 1.00 63.31 215 GLU A N 1
ATOM 1728 C CA . GLU A 1 215 ? -2.510 -16.291 1.325 1.00 63.31 215 GLU A CA 1
ATOM 1729 C C . GLU A 1 215 ? -3.919 -16.659 0.842 1.00 63.31 215 GLU A C 1
ATOM 1731 O O . GLU A 1 215 ? -4.174 -16.649 -0.362 1.00 63.31 215 GLU A O 1
ATOM 1736 N N . PHE A 1 216 ? -4.850 -16.910 1.765 1.00 60.06 216 PHE A N 1
ATOM 1737 C CA . PHE A 1 216 ? -6.242 -17.235 1.460 1.00 60.06 216 PHE A CA 1
ATOM 1738 C C . PHE A 1 216 ? -6.982 -16.049 0.830 1.00 60.06 216 PHE A C 1
AT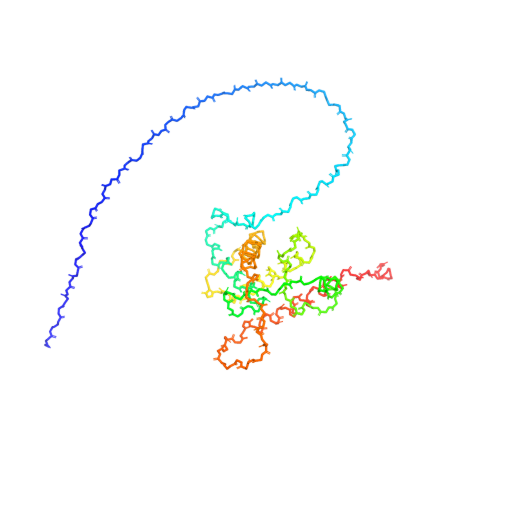OM 1740 O O . PHE A 1 216 ? -7.642 -16.215 -0.186 1.00 60.06 216 PHE A O 1
ATOM 1747 N N . LEU A 1 217 ? -6.822 -14.832 1.357 1.00 59.09 217 LEU A N 1
ATOM 1748 C CA . LEU A 1 217 ? -7.441 -13.627 0.798 1.00 59.09 217 LEU A CA 1
ATOM 1749 C C . LEU A 1 217 ? -6.791 -13.191 -0.513 1.00 59.09 217 LEU A C 1
ATOM 1751 O O . LEU A 1 217 ? -7.490 -12.675 -1.381 1.00 59.09 217 LEU A O 1
ATOM 1755 N N . LEU A 1 218 ? -5.487 -13.409 -0.705 1.00 59.72 218 LEU A N 1
ATOM 1756 C CA . LEU A 1 218 ? -4.859 -13.226 -2.015 1.00 59.72 218 LEU A CA 1
ATOM 1757 C C . LEU A 1 218 ? -5.427 -14.233 -3.019 1.00 59.72 218 LEU A C 1
ATOM 1759 O O . LEU A 1 218 ? -5.770 -13.836 -4.131 1.00 59.72 218 LEU A O 1
ATOM 1763 N N . ALA A 1 219 ? -5.599 -15.499 -2.630 1.00 61.53 219 ALA A N 1
ATOM 1764 C CA . ALA A 1 219 ? -6.224 -16.510 -3.479 1.00 61.53 219 ALA A CA 1
ATOM 1765 C C . ALA A 1 219 ? -7.690 -16.164 -3.813 1.00 61.53 219 ALA A C 1
ATOM 1767 O O . ALA A 1 219 ? -8.076 -16.226 -4.982 1.00 61.53 219 ALA A O 1
ATOM 1768 N N . ASP A 1 220 ? -8.478 -15.725 -2.829 1.00 54.03 220 ASP A N 1
ATOM 1769 C CA . ASP A 1 220 ? -9.896 -15.387 -2.992 1.00 54.03 220 ASP A CA 1
ATOM 1770 C C . ASP A 1 220 ? -10.117 -14.070 -3.742 1.00 54.03 220 ASP A C 1
ATOM 1772 O O . ASP A 1 220 ? -10.990 -13.997 -4.604 1.00 54.03 220 ASP A O 1
ATOM 1776 N N . THR A 1 221 ? -9.314 -13.032 -3.498 1.00 51.09 221 THR A N 1
ATOM 1777 C CA . THR A 1 221 ? -9.426 -11.757 -4.234 1.00 51.09 221 THR A CA 1
ATOM 1778 C C . THR A 1 221 ? -9.095 -11.961 -5.709 1.00 51.09 221 THR A C 1
ATOM 1780 O O . THR A 1 221 ? -9.828 -11.491 -6.581 1.00 51.09 221 THR A O 1
ATOM 1783 N N . LEU A 1 222 ? -8.056 -12.754 -6.002 1.00 54.03 222 LEU A N 1
ATOM 1784 C CA . LEU A 1 222 ? -7.743 -13.166 -7.370 1.00 54.03 222 LEU A CA 1
ATOM 1785 C C . LEU A 1 222 ? -8.867 -14.025 -7.981 1.00 54.03 222 LEU A C 1
ATOM 1787 O O . LEU A 1 222 ? -9.117 -13.943 -9.186 1.00 54.03 222 LEU A O 1
ATOM 1791 N N . HIS A 1 223 ? -9.582 -14.818 -7.176 1.00 52.12 223 HIS A N 1
ATOM 1792 C CA . HIS A 1 223 ? -10.722 -15.619 -7.630 1.00 52.12 223 HIS A CA 1
ATOM 1793 C C . HIS A 1 223 ? -11.974 -14.773 -7.931 1.00 52.12 223 HIS A C 1
ATOM 1795 O O . HIS A 1 223 ? -12.632 -14.983 -8.953 1.00 52.12 223 HIS A O 1
ATOM 1801 N N . VAL A 1 224 ? -12.299 -13.788 -7.091 1.00 48.72 224 VAL A N 1
ATOM 1802 C CA . VAL A 1 224 ? -13.454 -12.891 -7.280 1.00 48.72 224 VAL A CA 1
ATOM 1803 C C . VAL A 1 224 ? -13.260 -11.999 -8.510 1.00 48.72 224 VAL A C 1
ATOM 1805 O O . VAL A 1 224 ? -14.191 -11.853 -9.310 1.00 48.72 224 VAL A O 1
ATOM 1808 N N . ASP A 1 225 ? -12.049 -11.482 -8.738 1.00 43.97 225 ASP A N 1
ATOM 1809 C CA . ASP A 1 225 ? -11.740 -10.719 -9.954 1.00 43.97 225 ASP A CA 1
ATOM 1810 C C . ASP A 1 225 ? -11.757 -11.598 -11.212 1.00 43.97 225 ASP A C 1
ATOM 1812 O O . ASP A 1 225 ? -12.263 -11.170 -12.255 1.00 43.97 225 ASP A O 1
ATOM 1816 N N . ARG A 1 226 ? -11.335 -12.868 -11.117 1.00 45.12 226 ARG A N 1
ATOM 1817 C CA . ARG A 1 226 ? -11.491 -13.851 -12.203 1.00 45.12 226 ARG A CA 1
ATOM 1818 C C . ARG A 1 226 ? -12.962 -14.040 -12.584 1.00 45.12 226 ARG A C 1
ATOM 1820 O O . ARG A 1 226 ? -13.290 -14.027 -13.771 1.00 45.12 226 ARG A O 1
ATOM 1827 N N . CYS A 1 227 ? -13.859 -14.159 -11.607 1.00 37.72 227 CYS A N 1
ATOM 1828 C CA . CYS A 1 227 ? -15.298 -14.277 -11.857 1.00 37.72 227 CYS A CA 1
ATOM 1829 C C . CYS A 1 227 ? -15.885 -13.006 -12.488 1.00 37.72 227 CYS A C 1
ATOM 1831 O O . CYS A 1 227 ? -16.717 -13.099 -13.391 1.00 37.72 227 CYS A O 1
ATOM 1833 N N . ARG A 1 228 ? -15.423 -11.818 -12.081 1.00 41.19 228 ARG A N 1
ATOM 1834 C CA . ARG A 1 228 ? -15.919 -10.534 -12.603 1.00 41.19 228 ARG A CA 1
ATOM 1835 C C . ARG A 1 228 ? -15.438 -10.240 -14.029 1.00 41.19 228 ARG A C 1
ATOM 1837 O O . ARG A 1 228 ? -16.225 -9.769 -14.850 1.00 41.19 228 ARG A O 1
ATOM 1844 N N . VAL A 1 229 ? -14.183 -10.562 -14.348 1.00 47.78 229 VAL A N 1
ATOM 1845 C CA . VAL A 1 229 ? -13.612 -10.423 -15.703 1.00 47.78 229 VAL A CA 1
ATOM 1846 C C . VAL A 1 229 ? -14.247 -11.419 -16.678 1.00 47.78 229 VAL A C 1
ATOM 1848 O O . VAL A 1 229 ? -14.573 -11.051 -17.810 1.00 47.78 229 VAL A O 1
ATOM 1851 N N . LEU A 1 230 ? -14.503 -12.656 -16.238 1.00 45.34 230 LEU A N 1
ATOM 1852 C CA . LEU A 1 230 ? -15.218 -13.641 -17.052 1.00 45.34 230 LEU A CA 1
ATOM 1853 C C . LEU A 1 230 ? -16.691 -13.249 -17.241 1.00 45.34 230 LEU A C 1
ATOM 1855 O O . LEU A 1 230 ? -17.182 -13.298 -18.366 1.00 45.34 230 LEU A O 1
ATOM 1859 N N . ALA A 1 231 ? -17.373 -12.760 -16.200 1.00 47.66 231 ALA A N 1
ATOM 1860 C CA . ALA A 1 231 ? -18.757 -12.285 -16.297 1.00 47.66 231 ALA A CA 1
ATOM 1861 C C . ALA A 1 231 ? -18.932 -11.094 -17.263 1.00 47.66 231 ALA A C 1
ATOM 1863 O O . ALA A 1 231 ? -19.982 -10.967 -17.887 1.00 47.66 231 ALA A O 1
ATOM 1864 N N . GLY A 1 232 ? -17.903 -10.257 -17.445 1.00 43.62 232 GLY A N 1
ATOM 1865 C CA . GLY A 1 232 ? -17.905 -9.159 -18.420 1.00 43.62 232 GLY A CA 1
ATOM 1866 C C . GLY A 1 232 ? -17.693 -9.576 -19.884 1.00 43.62 232 GLY A C 1
ATOM 1867 O O . GLY A 1 232 ? -17.916 -8.759 -20.777 1.00 43.62 232 GLY A O 1
ATOM 1868 N N . SER A 1 233 ? -17.281 -10.824 -20.149 1.00 44.06 233 SER A N 1
ATOM 1869 C CA . SER A 1 233 ? -16.968 -11.320 -21.504 1.00 44.06 233 SER A CA 1
ATOM 1870 C C . SER A 1 233 ? -18.018 -12.265 -22.095 1.00 44.06 233 SER A C 1
ATOM 1872 O O . SER A 1 233 ? -17.934 -12.604 -23.277 1.00 44.06 233 SER A O 1
ATOM 1874 N N . TYR A 1 234 ? -19.049 -12.653 -21.340 1.00 37.31 234 TYR A N 1
ATOM 1875 C CA . TYR A 1 234 ? -20.176 -13.390 -21.907 1.00 37.31 234 TYR A CA 1
AT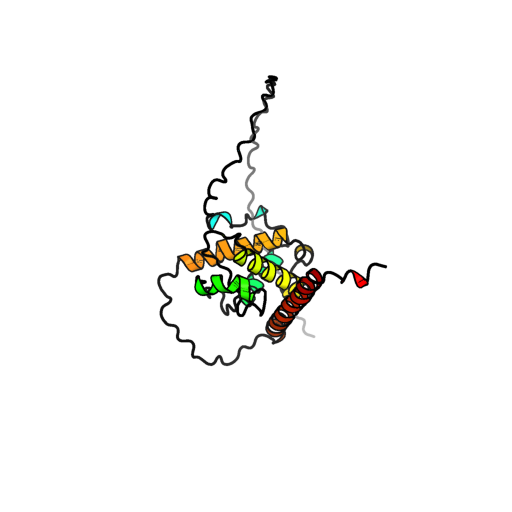OM 1876 C C . TYR A 1 234 ? -21.150 -12.414 -22.575 1.00 37.31 234 TYR A C 1
ATOM 1878 O O . TYR A 1 234 ? -22.092 -11.917 -21.959 1.00 37.31 234 TYR A O 1
ATOM 1886 N N . ARG A 1 235 ? -20.962 -12.159 -23.878 1.00 47.91 235 ARG A N 1
ATOM 1887 C CA . ARG A 1 235 ? -22.116 -11.801 -24.713 1.00 47.91 235 ARG A CA 1
ATOM 1888 C C . ARG A 1 235 ? -23.076 -12.980 -24.648 1.00 47.91 235 ARG A C 1
ATOM 1890 O O . ARG A 1 235 ? -22.736 -14.067 -25.109 1.00 47.91 235 ARG A O 1
ATOM 1897 N N . LEU A 1 236 ? -24.253 -12.759 -24.066 1.00 45.91 236 LEU A N 1
ATOM 1898 C CA . LEU A 1 236 ? -25.359 -13.699 -24.185 1.00 45.91 236 LEU A CA 1
ATOM 1899 C C . LEU A 1 236 ? -25.568 -13.987 -25.685 1.00 45.91 236 LEU A C 1
ATOM 1901 O O . LEU A 1 236 ? -25.676 -13.025 -26.452 1.00 45.91 236 LEU A O 1
ATOM 1905 N N . PRO A 1 237 ? -25.600 -15.254 -26.124 1.00 50.19 237 PRO A N 1
ATOM 1906 C CA . PRO A 1 237 ? -25.910 -15.570 -27.510 1.00 50.19 237 PRO A CA 1
ATOM 1907 C C . PRO A 1 237 ? -27.305 -15.034 -27.864 1.00 50.19 237 PRO A C 1
ATOM 1909 O O . PRO A 1 237 ? -28.259 -15.201 -27.101 1.00 50.19 237 PRO A O 1
ATOM 1912 N N . ASP A 1 238 ? -27.424 -14.399 -29.035 1.00 58.06 238 ASP A N 1
ATOM 1913 C CA . ASP A 1 238 ? -28.660 -13.756 -29.519 1.00 58.06 238 ASP A CA 1
ATOM 1914 C C . ASP A 1 238 ? -29.857 -14.723 -29.621 1.00 58.06 238 ASP A C 1
ATOM 1916 O O . ASP A 1 238 ? -31.006 -14.296 -29.703 1.00 58.06 238 ASP A O 1
ATOM 1920 N N . SER A 1 239 ? -29.615 -16.033 -29.534 1.00 68.44 239 SER A N 1
ATOM 1921 C CA . SER A 1 239 ? -30.644 -17.073 -29.486 1.00 68.44 239 SER A CA 1
ATOM 1922 C C . SER A 1 239 ? -31.533 -17.039 -28.235 1.00 68.44 239 SER A C 1
ATOM 1924 O O . SER A 1 239 ? -32.545 -17.731 -28.214 1.00 68.44 239 SER A O 1
ATOM 1926 N N . LEU A 1 240 ? -31.181 -16.256 -27.208 1.00 51.31 240 LEU A N 1
ATOM 1927 C CA . LEU A 1 240 ? -31.970 -16.087 -25.977 1.00 51.31 240 LEU A CA 1
ATOM 1928 C C . LEU A 1 240 ? -32.681 -14.724 -25.873 1.00 51.31 240 LEU A C 1
ATOM 1930 O O . LEU A 1 240 ? -33.296 -14.439 -24.849 1.00 51.31 240 LEU A O 1
ATOM 1934 N N . ARG A 1 241 ? -32.653 -13.887 -26.923 1.00 55.00 241 ARG A N 1
ATOM 1935 C CA . ARG A 1 241 ? -33.563 -12.733 -27.054 1.00 55.00 241 ARG A CA 1
ATOM 1936 C C . ARG A 1 241 ? -34.822 -13.149 -27.814 1.00 55.00 241 ARG A C 1
ATOM 1938 O O . ARG A 1 241 ? -34.935 -12.889 -29.011 1.00 55.00 241 ARG A O 1
ATOM 1945 N N . ARG A 1 242 ? -35.759 -13.798 -27.131 1.00 53.66 242 ARG A N 1
ATOM 1946 C CA . ARG A 1 242 ? -37.163 -13.866 -27.555 1.00 53.66 242 ARG A CA 1
ATOM 1947 C C . ARG A 1 242 ? -38.064 -13.685 -26.354 1.00 53.66 242 ARG A C 1
ATOM 1949 O O . ARG A 1 242 ? -37.748 -14.297 -25.313 1.00 53.66 242 ARG A O 1
#

Solvent-accessible surface area (backbone atoms only — not comparable to full-atom values): 16147 Å² total; per-residue (Å²): 140,86,86,85,81,92,79,88,85,81,83,85,90,83,86,85,89,83,79,90,80,81,89,79,85,78,84,89,84,84,87,82,88,81,91,77,95,74,82,88,75,87,70,79,83,72,79,76,74,78,71,81,78,77,74,80,54,48,75,78,32,55,78,54,78,90,74,56,58,90,70,43,60,40,37,46,54,50,50,57,51,48,52,35,57,60,55,66,44,91,46,96,83,54,73,81,81,84,74,53,68,80,60,57,68,52,39,77,61,38,72,77,70,70,63,75,92,65,64,73,64,52,70,85,48,83,54,68,81,33,73,70,31,48,48,46,50,49,50,56,52,52,53,46,33,52,45,47,74,68,48,73,48,52,91,63,64,43,45,71,83,53,58,77,37,57,70,59,49,50,50,49,49,44,20,46,50,41,30,50,52,41,57,60,58,75,71,43,90,81,77,82,78,85,82,79,94,77,78,88,83,81,81,82,78,69,75,66,61,61,64,52,48,50,53,48,48,53,52,48,53,57,46,54,52,50,52,53,58,53,63,73,65,62,75,76,63,75,89,71,76,122

Secondary structure (DSSP, 8-state):
-------PPPPPP-------------------------------------PPPPPPPGGGGPPPGGGS-TT-HHHHHHHHHHHHHHTT--STT--PPPPPHHHHHHHHHHTTTT--SS----TT-S-TTSHHHHHHHHHHHHHHHHHHHTTTTGGGT--GGGTT-HHHHHHHHHIIIIIIIHHHHHT-TTS-S---S-----S----THHHHHHHHHHHHHHHHHHHHHHHTT----GGG--